Protein AF-A0A352NDF7-F1 (afdb_monomer)

Mean predicted aligned error: 4.78 Å

Radius of gyration: 22.25 Å; Cα contacts (8 Å, |Δi|>4): 437; chains: 1; bounding box: 56×42×58 Å

Foldseek 3Di:
DVVVVVLVVVLVVQLVVLCVVCVPPPCSVVVSVVSVVVSVVVVLVVQLCCCFPVVAHPVRDHQADWADKDKDKCPDPCVVALIWMWIDTHQWIKIKTKDKAAQVPFDWDDDPDDIDGHLEFFFEDDAQVQAPDDDDDDDDDPVRVVLRVVLRVQQVVFADDCVVPVIRMYMYMYINHAFAPSSQNSNQRVQSRCVRSPGRTNDRDGKWKWFWRDPPVTIGIGTRDTPVRVVSTPDIDMD

Nearest PDB structures (foldseek):
  3gcm-assembly1_A  TM=9.635E-01  e=1.083E-26  Escherichia coli O139:H28 str. E24377A
  6d6k-assembly1_A  TM=9.516E-01  e=7.528E-27  Acinetobacter baumannii
  4aid-assembly1_A  TM=9.849E-01  e=7.528E-26  Caulobacter vibrioides CB15
  6d6k-assembly2_B  TM=9.518E-01  e=2.241E-26  Acinetobacter baumannii
  4nbq-assembly1_B  TM=9.175E-01  e=6.277E-27  Coxiella burnetii RSA 493

Solvent-accessible surface area (backbone atoms only — not comparable to full-atom values): 12709 Å² total; per-residue (Å²): 108,75,61,58,51,50,54,49,52,52,51,51,53,53,49,52,54,51,47,68,75,35,72,85,45,95,56,36,73,59,52,56,49,51,53,52,54,50,54,51,51,50,50,50,50,50,55,45,45,33,37,41,73,71,54,44,42,97,87,68,48,56,46,79,45,67,62,62,75,49,75,43,64,58,70,52,59,72,91,81,32,60,13,11,9,38,20,34,45,63,61,15,25,11,40,13,39,26,45,76,42,59,59,88,72,28,47,74,47,82,65,96,60,82,71,44,71,46,40,70,46,40,45,39,46,78,53,45,62,19,70,74,43,85,71,90,85,75,82,80,50,72,68,30,52,50,37,10,52,52,31,31,62,60,51,58,76,28,50,56,54,64,87,80,47,70,51,12,39,36,38,40,22,42,36,63,26,49,45,29,59,46,50,26,33,30,30,35,7,39,38,44,5,37,52,60,41,66,49,72,51,79,55,90,54,72,46,47,36,34,29,33,36,67,82,86,85,43,67,36,67,32,36,57,40,35,50,69,52,54,74,64,32,79,40,79,45,78,84

Sequence (239 aa):
LAREAATSAVKERVRAEYEEKYAHHEDFERIMRDVSEILEGMEHTEVRRLITEDKVRPDGRKVDEIRPLEAEIDFTPNTITHGSALFTRGQTQALSTLTLAPMGEAQVIDGLDAEYKKRFVHHYNFPQYSVGETGRYGAPGRREIGHGALGERALEQVMPSLEEFPYAVRLVAEVLESNGSSSQASICAGTLALMAGGVPIKAPVAGIAMGLISDGANYTILTDIQGLEDHFGDMDFKV

pLDDT: mean 94.34, std 4.7, range [60.03, 98.75]

Secondary structure (DSSP, 8-state):
-HHHHHHHHHHHHHHHHHHHHHTT-TTHHHHHHHHHHHHHHHHHHHHHHHHHTS---TTS--TTPPPPEEEEES-S-TTT-SEEEEEEETTEEEEEEEEEEEGGGSEEE-SSS--EEE-EEEEEE--GGGGT------S--HHHHHHHHHHHHHHHTT---TTT--EEEEEEEEEEEESS-HHHHHHHHHHHHHHHTT---SS-----EEEEEE-SS-EEEEES--HHHHHT-SEEEE-

Structure (mmCIF, N/CA/C/O backbone):
data_AF-A0A352NDF7-F1
#
_entry.id   AF-A0A352NDF7-F1
#
loop_
_atom_site.group_PDB
_atom_site.id
_atom_site.type_symbol
_atom_site.label_atom_id
_atom_site.label_alt_id
_atom_site.label_comp_id
_atom_site.label_asym_id
_atom_site.label_entity_id
_atom_site.label_seq_id
_atom_site.pdbx_PDB_ins_code
_atom_site.Cartn_x
_atom_site.Cartn_y
_atom_site.Cartn_z
_atom_site.occupancy
_atom_site.B_iso_or_equiv
_atom_site.auth_seq_id
_atom_site.auth_comp_id
_atom_site.auth_asym_id
_atom_site.auth_atom_id
_atom_site.pdbx_PDB_model_num
ATOM 1 N N . LEU A 1 1 ? 13.498 -9.863 -10.297 1.00 60.03 1 LEU A N 1
ATOM 2 C CA . LEU A 1 1 ? 14.878 -10.377 -10.098 1.00 60.03 1 LEU A CA 1
ATOM 3 C C . LEU A 1 1 ? 15.522 -10.944 -11.369 1.00 60.03 1 LEU A C 1
ATOM 5 O O . LEU A 1 1 ? 16.286 -10.217 -11.982 1.00 60.03 1 LEU A O 1
ATOM 9 N N . ALA A 1 2 ? 15.239 -12.176 -11.825 1.00 71.56 2 ALA A N 1
ATOM 10 C CA . ALA A 1 2 ? 15.969 -12.749 -12.978 1.00 71.56 2 ALA A CA 1
ATOM 11 C C . ALA A 1 2 ? 15.709 -12.020 -14.314 1.00 71.56 2 ALA A C 1
ATOM 13 O O . ALA A 1 2 ? 16.645 -11.755 -15.065 1.00 71.56 2 ALA A O 1
ATOM 14 N N . ARG A 1 3 ? 14.452 -11.649 -14.599 1.00 73.75 3 ARG A N 1
ATOM 15 C CA . ARG A 1 3 ? 14.129 -10.903 -15.823 1.00 73.75 3 ARG A CA 1
ATOM 16 C C . ARG A 1 3 ? 14.647 -9.471 -15.795 1.00 73.75 3 ARG A C 1
ATOM 18 O O . ARG A 1 3 ? 15.243 -9.057 -16.771 1.00 73.75 3 ARG A O 1
ATOM 25 N N . GLU A 1 4 ? 14.434 -8.726 -14.712 1.00 75.75 4 GLU A N 1
ATOM 26 C CA . GLU A 1 4 ? 14.953 -7.350 -14.599 1.00 75.75 4 GLU A CA 1
ATOM 27 C C . GLU A 1 4 ? 16.468 -7.328 -14.793 1.00 75.75 4 GLU A C 1
ATOM 29 O O . GLU A 1 4 ? 16.970 -6.507 -15.548 1.00 75.75 4 GLU A O 1
ATOM 34 N N . ALA A 1 5 ? 17.190 -8.290 -14.207 1.00 82.12 5 ALA A N 1
ATOM 35 C CA . ALA A 1 5 ? 18.621 -8.438 -14.442 1.00 82.12 5 ALA A CA 1
ATOM 36 C C . ALA A 1 5 ? 18.944 -8.705 -15.923 1.00 82.12 5 ALA A C 1
ATOM 38 O O . ALA A 1 5 ? 19.884 -8.118 -16.453 1.00 82.12 5 ALA A O 1
ATOM 39 N N . ALA A 1 6 ? 18.163 -9.546 -16.609 1.00 87.38 6 ALA A N 1
ATOM 40 C CA . ALA A 1 6 ? 18.341 -9.811 -18.036 1.00 87.38 6 ALA A CA 1
ATOM 41 C C . ALA A 1 6 ? 18.038 -8.576 -18.906 1.00 87.38 6 ALA A C 1
ATOM 43 O O . ALA A 1 6 ? 18.827 -8.254 -19.793 1.00 87.38 6 ALA A O 1
ATOM 44 N N . THR A 1 7 ? 16.946 -7.854 -18.636 1.00 86.31 7 THR A N 1
ATOM 45 C CA . THR A 1 7 ? 16.597 -6.613 -19.340 1.00 86.31 7 THR A CA 1
ATOM 46 C C . THR A 1 7 ? 17.667 -5.547 -19.117 1.00 86.31 7 THR A C 1
ATOM 48 O O . THR A 1 7 ? 18.146 -4.954 -20.083 1.00 86.31 7 THR A O 1
ATOM 51 N N . SER A 1 8 ? 18.112 -5.351 -17.873 1.00 87.38 8 SER A N 1
ATOM 52 C CA . SER A 1 8 ? 19.195 -4.422 -17.543 1.00 87.38 8 SER A CA 1
ATOM 53 C C . SER A 1 8 ? 20.501 -4.811 -18.226 1.00 87.38 8 SER A C 1
ATOM 55 O O . SER A 1 8 ? 21.142 -3.951 -18.815 1.00 87.38 8 SER A O 1
ATOM 57 N N . ALA A 1 9 ? 20.865 -6.096 -18.254 1.00 91.69 9 ALA A N 1
ATOM 58 C CA . ALA A 1 9 ? 22.062 -6.559 -18.958 1.00 91.69 9 ALA A CA 1
ATOM 59 C C . ALA A 1 9 ? 22.003 -6.274 -20.469 1.00 91.69 9 ALA A C 1
ATOM 61 O O . ALA A 1 9 ? 23.013 -5.913 -21.073 1.00 91.69 9 ALA A O 1
ATOM 62 N N . VAL A 1 10 ? 20.826 -6.405 -21.093 1.00 92.38 10 VAL A N 1
ATOM 63 C CA . VAL A 1 10 ? 20.638 -6.039 -22.504 1.00 92.38 10 VAL A CA 1
ATOM 64 C C . VAL A 1 10 ? 20.777 -4.528 -22.697 1.00 92.38 10 VAL A C 1
ATOM 66 O O . VAL A 1 10 ? 21.494 -4.115 -23.608 1.00 92.38 10 VAL A O 1
ATOM 69 N N . LYS A 1 11 ? 20.150 -3.711 -21.842 1.00 92.31 11 LYS A N 1
ATOM 70 C CA . LYS A 1 11 ? 20.249 -2.243 -21.906 1.00 92.31 11 LYS A CA 1
ATOM 71 C C . LYS A 1 11 ? 21.687 -1.755 -21.718 1.00 92.31 11 LYS A C 1
ATOM 73 O O . LYS A 1 11 ? 22.151 -0.945 -22.510 1.00 92.31 11 LYS A O 1
ATOM 78 N N . GLU A 1 12 ? 22.395 -2.283 -20.723 1.00 93.38 12 GLU A N 1
ATOM 79 C CA . GLU A 1 12 ? 23.810 -1.994 -20.446 1.00 93.38 12 GLU A CA 1
ATOM 80 C C . GLU A 1 12 ? 24.693 -2.344 -21.646 1.00 93.38 12 GLU A C 1
ATOM 82 O O . GLU A 1 12 ? 25.497 -1.528 -22.086 1.00 93.38 12 GLU A O 1
ATOM 87 N N . ARG A 1 13 ? 24.495 -3.527 -22.243 1.00 94.56 13 ARG A N 1
ATOM 88 C CA . ARG A 1 13 ? 25.253 -3.947 -23.428 1.00 94.56 13 ARG A CA 1
ATOM 89 C C . ARG A 1 13 ? 25.036 -3.006 -24.614 1.00 94.56 13 ARG A C 1
ATOM 91 O O . ARG A 1 13 ? 26.003 -2.651 -25.279 1.00 94.56 13 ARG A O 1
ATOM 98 N N . VAL A 1 14 ? 23.788 -2.614 -24.885 1.00 93.25 14 VAL A N 1
ATOM 99 C CA . VAL A 1 14 ? 23.478 -1.684 -25.985 1.00 93.25 14 VAL A CA 1
ATOM 100 C C . VAL A 1 14 ? 24.053 -0.299 -25.698 1.00 93.25 14 VAL A C 1
ATOM 102 O O . VAL A 1 14 ? 24.635 0.308 -26.591 1.00 93.25 14 VAL A O 1
ATOM 105 N N . ARG A 1 15 ? 23.953 0.192 -24.458 1.00 92.56 15 ARG A N 1
ATOM 106 C CA . ARG A 1 15 ? 24.575 1.463 -24.065 1.00 92.56 15 ARG A CA 1
ATOM 107 C C . ARG A 1 15 ? 26.083 1.435 -24.280 1.00 92.56 15 ARG A C 1
ATOM 109 O O . ARG A 1 15 ? 26.578 2.318 -24.962 1.00 92.56 15 ARG A O 1
ATOM 116 N N . ALA A 1 16 ? 26.776 0.400 -23.809 1.00 93.81 16 ALA A N 1
ATOM 117 C CA . ALA A 1 16 ? 28.223 0.267 -23.975 1.00 93.81 16 ALA A CA 1
ATOM 118 C C . ALA A 1 16 ? 28.653 0.264 -25.457 1.00 93.81 16 ALA A C 1
ATOM 120 O O . ALA A 1 16 ? 29.625 0.921 -25.821 1.00 93.81 16 ALA A O 1
ATOM 121 N N . GLU A 1 17 ? 27.903 -0.421 -26.329 1.00 94.50 17 GLU A N 1
ATOM 122 C CA . GLU A 1 17 ? 28.174 -0.433 -27.775 1.00 94.50 17 GLU A CA 1
ATOM 123 C C . GLU A 1 17 ? 28.031 0.966 -28.402 1.00 94.50 17 GLU A C 1
ATOM 125 O O . GLU A 1 17 ? 28.856 1.380 -29.220 1.00 94.50 17 GLU A O 1
ATOM 130 N N . TYR A 1 18 ? 26.996 1.717 -28.014 1.00 93.31 18 TYR A N 1
ATOM 131 C CA . TYR A 1 18 ? 26.785 3.080 -28.506 1.00 93.31 18 TYR A CA 1
ATOM 132 C C . TYR A 1 18 ? 27.766 4.082 -27.884 1.00 93.31 18 TYR A C 1
ATOM 134 O O . TYR A 1 18 ? 28.208 4.994 -28.583 1.00 93.31 18 TYR A O 1
ATOM 142 N N . GLU A 1 19 ? 28.171 3.889 -26.628 1.00 92.94 19 GLU A N 1
ATOM 143 C CA . GLU A 1 19 ? 29.210 4.694 -25.981 1.00 92.94 19 GLU A CA 1
ATOM 144 C C . GLU A 1 19 ? 30.534 4.583 -26.733 1.00 92.94 19 GLU A C 1
ATOM 146 O O . GLU A 1 19 ? 31.117 5.602 -27.099 1.00 92.94 19 GLU A O 1
ATOM 151 N N . GLU A 1 20 ? 30.978 3.360 -27.040 1.00 93.25 20 GLU A N 1
ATOM 152 C CA . GLU A 1 20 ? 32.213 3.127 -27.793 1.00 93.25 20 GLU A CA 1
ATOM 153 C C . GLU A 1 20 ? 32.125 3.715 -29.209 1.00 93.25 20 GLU A C 1
ATOM 155 O O . GLU A 1 20 ? 33.047 4.385 -29.680 1.00 93.25 20 GLU A O 1
ATOM 160 N N . LYS A 1 21 ? 30.986 3.525 -29.883 1.00 94.25 21 LYS A N 1
ATOM 161 C CA . LYS A 1 21 ? 30.777 3.982 -31.261 1.00 94.25 21 LYS A CA 1
ATOM 162 C C . LYS A 1 21 ? 30.748 5.506 -31.403 1.00 94.25 21 LYS A C 1
ATOM 164 O O . LYS A 1 21 ? 31.190 6.022 -32.431 1.00 94.25 21 LYS A O 1
ATOM 169 N N . TYR A 1 22 ? 30.216 6.221 -30.411 1.00 93.31 22 TYR A N 1
ATOM 170 C CA . TYR A 1 22 ? 30.012 7.672 -30.470 1.00 93.31 22 TYR A CA 1
ATOM 171 C C . TYR A 1 22 ? 30.934 8.473 -29.536 1.00 93.31 22 TYR A C 1
ATOM 173 O O . TYR A 1 22 ? 30.775 9.689 -29.458 1.00 93.31 22 TYR A O 1
ATOM 181 N N . ALA A 1 23 ? 31.936 7.850 -28.902 1.00 90.88 23 ALA A N 1
ATOM 182 C CA . ALA A 1 23 ? 32.826 8.460 -27.899 1.00 90.88 23 ALA A CA 1
ATOM 183 C C . ALA A 1 23 ? 33.481 9.801 -28.300 1.00 90.88 23 ALA A C 1
ATOM 185 O O . ALA A 1 23 ? 33.862 10.596 -27.442 1.00 90.88 23 ALA A O 1
ATOM 186 N N . HIS A 1 24 ? 33.648 10.059 -29.599 1.00 92.00 24 HIS A N 1
ATOM 187 C CA . HIS A 1 24 ? 34.261 11.284 -30.130 1.00 92.00 24 HIS A CA 1
ATOM 188 C C . HIS A 1 24 ? 33.296 12.142 -30.960 1.00 92.00 24 HIS A C 1
ATOM 190 O O . HIS A 1 24 ? 33.729 13.046 -31.674 1.00 92.00 24 HIS A O 1
ATOM 196 N N . HIS A 1 25 ? 31.996 11.852 -30.904 1.00 93.75 25 HIS A N 1
ATOM 197 C CA . HIS A 1 25 ? 30.975 12.606 -31.616 1.00 93.75 25 HIS A CA 1
ATOM 198 C C . HIS A 1 25 ? 30.627 13.894 -30.857 1.00 93.75 25 HIS A C 1
ATOM 200 O O . HIS A 1 25 ? 30.465 13.880 -29.639 1.00 93.75 25 HIS A O 1
ATOM 206 N N . GLU A 1 26 ? 30.461 15.008 -31.572 1.00 92.75 26 GLU A N 1
ATOM 207 C CA . GLU A 1 26 ? 30.153 16.323 -30.978 1.00 92.75 26 GLU A CA 1
ATOM 208 C C . GLU A 1 26 ? 28.846 16.335 -30.163 1.00 92.75 26 GLU A C 1
ATOM 210 O O . GLU A 1 26 ? 28.746 17.007 -29.142 1.00 92.75 26 GLU A O 1
ATOM 215 N N . ASP A 1 27 ? 27.877 15.518 -30.578 1.00 93.81 27 ASP A N 1
ATOM 216 C CA . ASP A 1 27 ? 26.580 15.335 -29.914 1.00 93.81 27 ASP A CA 1
ATOM 217 C C . ASP A 1 27 ? 26.510 14.120 -28.957 1.00 93.81 27 ASP A C 1
ATOM 219 O O . ASP A 1 27 ? 25.412 13.633 -28.688 1.00 93.81 27 ASP A O 1
ATOM 223 N N . PHE A 1 28 ? 27.638 13.590 -28.465 1.00 92.06 28 PHE A N 1
ATOM 224 C CA . PHE A 1 28 ? 27.687 12.364 -27.642 1.00 92.06 28 PHE A CA 1
ATOM 225 C C . PHE A 1 28 ? 26.619 12.306 -26.533 1.00 92.06 28 PHE A C 1
ATOM 227 O O . PHE A 1 28 ? 25.832 11.363 -26.481 1.00 92.06 28 PHE A O 1
ATOM 234 N N . GLU A 1 29 ? 26.530 13.349 -25.704 1.00 91.56 29 GLU A N 1
ATOM 235 C CA . GLU A 1 29 ? 25.568 13.434 -24.592 1.00 91.56 29 GLU A CA 1
ATOM 236 C C . GLU A 1 29 ? 24.110 13.329 -25.063 1.00 91.56 29 GLU A C 1
ATOM 238 O O . GLU A 1 29 ? 23.290 12.636 -24.457 1.00 91.56 29 GLU A O 1
ATOM 243 N N . ARG A 1 30 ? 23.776 13.986 -26.184 1.00 94.25 30 ARG A N 1
ATOM 244 C CA . ARG A 1 30 ? 22.430 13.922 -26.765 1.00 94.25 30 ARG A CA 1
ATOM 245 C C . ARG A 1 30 ? 22.134 12.513 -27.266 1.00 94.25 30 ARG A C 1
ATOM 247 O O . ARG A 1 30 ? 21.074 11.982 -26.964 1.00 94.25 30 ARG A O 1
ATOM 254 N N . ILE A 1 31 ? 23.080 11.902 -27.979 1.00 93.50 31 ILE A N 1
ATOM 255 C CA . ILE A 1 31 ? 22.934 10.544 -28.517 1.00 93.50 31 ILE A CA 1
ATOM 256 C C . ILE A 1 31 ? 22.721 9.539 -27.382 1.00 93.50 31 ILE A C 1
ATOM 258 O O . ILE A 1 31 ? 21.818 8.714 -27.469 1.00 93.50 31 ILE A O 1
ATOM 262 N N . MET A 1 32 ? 23.497 9.619 -26.300 1.00 94.25 32 MET A N 1
ATOM 263 C CA . MET A 1 32 ? 23.367 8.691 -25.171 1.00 94.25 32 MET A CA 1
ATOM 264 C C . MET A 1 32 ? 22.048 8.848 -24.408 1.00 94.25 32 MET A C 1
ATOM 266 O O . MET A 1 32 ? 21.472 7.851 -23.947 1.00 94.25 32 MET A O 1
ATOM 270 N N . ARG A 1 33 ? 21.528 10.077 -24.319 1.00 94.00 33 ARG A N 1
ATOM 271 C CA . ARG A 1 33 ? 20.175 10.324 -23.815 1.00 94.00 33 ARG A CA 1
ATOM 272 C C . ARG A 1 33 ? 19.125 9.697 -24.734 1.00 94.00 33 ARG A C 1
ATOM 274 O O . ARG A 1 33 ? 18.302 8.927 -24.249 1.00 94.00 33 ARG A O 1
ATOM 281 N N . ASP A 1 34 ? 19.202 9.950 -26.039 1.00 94.56 34 ASP A N 1
ATOM 282 C CA . ASP A 1 34 ? 18.245 9.424 -27.017 1.00 94.56 34 ASP A CA 1
ATOM 283 C C . ASP A 1 34 ? 18.268 7.878 -27.042 1.00 94.56 34 ASP A C 1
ATOM 285 O O . ASP A 1 34 ? 17.220 7.240 -27.076 1.00 94.56 34 ASP A O 1
ATOM 289 N N . VAL A 1 35 ? 19.446 7.247 -26.930 1.00 93.88 35 VAL A N 1
ATOM 290 C CA . VAL A 1 35 ? 19.586 5.782 -26.791 1.00 93.88 35 VAL A CA 1
ATOM 291 C C . VAL A 1 35 ? 18.854 5.272 -25.550 1.00 93.88 35 VAL A C 1
ATOM 293 O O . VAL A 1 35 ? 18.165 4.254 -25.614 1.00 93.88 35 VAL A O 1
ATOM 296 N N . SER A 1 36 ? 18.983 5.969 -24.420 1.00 92.81 36 SER A N 1
ATOM 297 C CA . SER A 1 36 ? 18.304 5.587 -23.180 1.00 92.81 36 SER A CA 1
ATOM 298 C C . SER A 1 36 ? 16.785 5.694 -23.297 1.00 92.81 36 SER A C 1
ATOM 300 O O . SER A 1 36 ? 16.092 4.752 -22.918 1.00 92.81 36 SER A O 1
ATOM 302 N N . GLU A 1 37 ? 16.287 6.789 -23.873 1.00 93.94 37 GLU A N 1
ATOM 303 C CA . GLU A 1 37 ? 14.856 7.010 -24.108 1.00 93.94 37 GLU A CA 1
ATOM 304 C C . GLU A 1 37 ? 14.276 5.971 -25.082 1.00 93.94 37 GLU A C 1
ATOM 306 O O . GLU A 1 37 ? 13.210 5.406 -24.836 1.00 93.94 37 GLU A O 1
ATOM 311 N N . ILE A 1 38 ? 14.997 5.647 -26.162 1.00 95.00 38 ILE A N 1
ATOM 312 C CA . ILE A 1 38 ? 14.571 4.630 -27.134 1.00 95.00 38 ILE A CA 1
ATOM 313 C C . ILE A 1 38 ? 14.516 3.244 -26.484 1.00 95.00 38 ILE A C 1
ATOM 315 O O . ILE A 1 38 ? 13.541 2.521 -26.683 1.00 95.00 38 ILE A O 1
ATOM 319 N N . LEU A 1 39 ? 15.523 2.863 -25.692 1.00 93.69 39 LEU A N 1
ATOM 320 C CA . LEU A 1 39 ? 15.536 1.571 -24.994 1.00 93.69 39 LEU A CA 1
ATOM 321 C C . LEU A 1 39 ? 14.373 1.432 -24.005 1.00 93.69 39 LEU A C 1
ATOM 323 O O . LEU A 1 39 ? 13.797 0.350 -23.882 1.00 93.69 39 LEU A O 1
ATOM 327 N N . GLU A 1 40 ? 14.025 2.510 -23.305 1.00 90.25 40 GLU A N 1
ATOM 328 C CA . GLU A 1 40 ? 12.860 2.553 -22.421 1.00 90.25 40 GLU A CA 1
ATOM 329 C C . GLU A 1 40 ? 11.549 2.441 -23.212 1.00 90.25 40 GLU A C 1
ATOM 331 O O . GLU A 1 40 ? 10.698 1.617 -22.879 1.00 90.25 40 GLU A O 1
ATOM 336 N N . GLY A 1 41 ? 11.427 3.165 -24.329 1.00 92.75 41 GLY A N 1
ATOM 337 C CA . GLY A 1 41 ? 10.274 3.070 -25.228 1.00 92.75 41 GLY A CA 1
ATOM 338 C C . GLY A 1 41 ? 10.092 1.679 -25.850 1.00 92.75 41 GLY A C 1
ATOM 339 O O . GLY A 1 41 ? 8.962 1.209 -26.011 1.00 92.75 41 GLY A O 1
ATOM 340 N N . MET A 1 42 ? 11.190 0.984 -26.165 1.00 93.44 42 MET A N 1
ATOM 341 C CA . MET A 1 42 ? 11.158 -0.395 -26.661 1.00 93.44 42 MET A CA 1
ATOM 342 C C . MET A 1 42 ? 10.651 -1.371 -25.596 1.00 93.44 42 MET A C 1
ATOM 344 O O . MET A 1 42 ? 9.796 -2.201 -25.899 1.00 93.44 42 MET A O 1
ATOM 348 N N . GLU A 1 43 ? 11.133 -1.261 -24.353 1.00 90.88 43 GLU A N 1
ATOM 349 C CA . GLU A 1 43 ? 10.633 -2.083 -23.244 1.00 90.88 43 GLU A CA 1
ATOM 350 C C . GLU A 1 43 ? 9.146 -1.823 -22.987 1.00 90.88 43 GLU A C 1
ATOM 352 O O . GLU A 1 43 ? 8.365 -2.770 -22.913 1.00 90.88 43 GLU A O 1
ATOM 357 N N . HIS A 1 44 ? 8.750 -0.550 -22.921 1.00 90.81 44 HIS A N 1
ATOM 358 C CA . HIS A 1 44 ? 7.359 -0.140 -22.746 1.00 90.81 44 HIS A CA 1
ATOM 359 C C . HIS A 1 44 ? 6.453 -0.759 -23.821 1.00 90.81 44 HIS A C 1
ATOM 361 O O . HIS A 1 44 ? 5.405 -1.331 -23.517 1.00 90.81 44 HIS A O 1
ATOM 367 N N . THR A 1 45 ? 6.866 -0.683 -25.089 1.00 92.06 45 THR A N 1
ATOM 368 C CA . THR A 1 45 ? 6.105 -1.240 -26.217 1.00 92.06 45 THR A CA 1
ATOM 369 C C . THR A 1 45 ? 5.979 -2.758 -26.113 1.00 92.06 45 THR A C 1
ATOM 371 O O . THR A 1 45 ? 4.881 -3.289 -26.267 1.00 92.06 45 THR A O 1
ATOM 374 N N . GLU A 1 46 ? 7.073 -3.459 -25.809 1.00 91.75 46 GLU A N 1
ATOM 375 C CA . GLU A 1 46 ? 7.068 -4.922 -25.766 1.00 91.75 46 GLU A CA 1
ATOM 376 C C . GLU A 1 46 ? 6.268 -5.466 -24.577 1.00 91.75 46 GLU A C 1
ATOM 378 O O . GLU A 1 46 ? 5.485 -6.401 -24.741 1.00 91.75 46 GLU A O 1
ATOM 383 N N . VAL A 1 47 ? 6.383 -4.855 -23.392 1.00 90.88 47 VAL A N 1
ATOM 384 C CA . VAL A 1 47 ? 5.581 -5.251 -22.222 1.00 90.88 47 VAL A CA 1
ATOM 385 C C . VAL A 1 47 ? 4.091 -5.065 -22.498 1.00 90.88 47 VAL A C 1
ATOM 387 O O . VAL A 1 47 ? 3.290 -5.946 -22.182 1.00 90.88 47 VAL A O 1
ATOM 390 N N . ARG A 1 48 ? 3.708 -3.949 -23.124 1.00 92.88 48 ARG A N 1
ATOM 391 C CA . ARG A 1 48 ? 2.307 -3.701 -23.476 1.00 92.88 48 ARG A CA 1
ATOM 392 C C . ARG A 1 48 ? 1.800 -4.701 -24.500 1.00 92.88 48 ARG A C 1
ATOM 394 O O . ARG A 1 48 ? 0.742 -5.272 -24.265 1.00 92.88 48 ARG A O 1
ATOM 401 N N . ARG A 1 49 ? 2.570 -4.978 -25.557 1.00 93.19 49 ARG A N 1
ATOM 402 C CA . ARG A 1 49 ? 2.228 -5.978 -26.580 1.00 93.19 49 ARG A CA 1
ATOM 403 C C . ARG A 1 49 ? 1.987 -7.358 -25.961 1.00 93.19 49 ARG A C 1
ATOM 405 O O . ARG A 1 49 ? 0.966 -7.985 -26.234 1.00 93.19 49 ARG A O 1
ATOM 412 N N . LEU A 1 50 ? 2.870 -7.798 -25.058 1.00 91.31 50 LEU A N 1
ATOM 413 C CA . LEU A 1 50 ? 2.713 -9.067 -24.335 1.00 91.31 50 LEU A CA 1
ATOM 414 C C . LEU A 1 50 ? 1.404 -9.122 -23.529 1.00 91.31 50 LEU A C 1
ATOM 416 O O . LEU A 1 50 ? 0.744 -10.159 -23.484 1.00 91.31 50 LEU A O 1
ATOM 420 N N . ILE A 1 51 ? 0.996 -8.011 -22.912 1.00 92.44 51 ILE A N 1
ATOM 421 C CA . ILE A 1 51 ? -0.215 -7.954 -22.083 1.00 92.44 51 ILE A CA 1
ATOM 422 C C . ILE A 1 51 ? -1.491 -7.775 -22.923 1.00 92.44 51 ILE A C 1
ATOM 424 O O . ILE A 1 51 ? -2.536 -8.340 -22.575 1.00 92.44 51 ILE A O 1
ATOM 428 N N . THR A 1 52 ? -1.460 -6.983 -23.998 1.00 92.44 52 THR A N 1
ATOM 429 C CA . THR A 1 52 ? -2.648 -6.676 -24.811 1.00 92.44 52 THR A CA 1
ATOM 430 C C . THR A 1 52 ? -2.931 -7.745 -25.858 1.00 92.44 52 THR A C 1
ATOM 432 O O . THR A 1 52 ? -4.097 -8.122 -26.000 1.00 92.44 52 THR A O 1
ATOM 435 N N . GLU A 1 53 ? -1.904 -8.273 -26.526 1.00 91.69 53 GLU A N 1
ATOM 436 C CA . GLU A 1 53 ? -2.033 -9.287 -27.580 1.00 91.69 53 GLU A CA 1
ATOM 437 C C . GLU A 1 53 ? -1.908 -10.701 -27.006 1.00 91.69 53 GLU A C 1
ATOM 439 O O . GLU A 1 53 ? -2.858 -11.481 -27.066 1.00 91.69 53 GLU A O 1
ATOM 444 N N . ASP A 1 54 ? -0.766 -11.008 -26.384 1.00 89.88 54 ASP A N 1
ATOM 445 C CA . ASP A 1 54 ? -0.441 -12.372 -25.941 1.00 89.88 54 ASP A CA 1
ATOM 446 C C . ASP A 1 54 ? -1.131 -12.741 -24.611 1.00 89.88 54 ASP A C 1
ATOM 448 O O . ASP A 1 54 ? -1.171 -13.908 -24.220 1.00 89.88 54 ASP A O 1
ATOM 452 N N . LYS A 1 55 ? -1.711 -11.748 -23.917 1.00 89.69 55 LYS A N 1
ATOM 453 C CA . LYS A 1 55 ? -2.335 -11.865 -22.584 1.00 89.69 55 LYS A CA 1
ATOM 454 C C . LYS A 1 55 ? -1.405 -12.484 -21.533 1.00 89.69 55 LYS A C 1
ATOM 456 O O . LYS A 1 55 ? -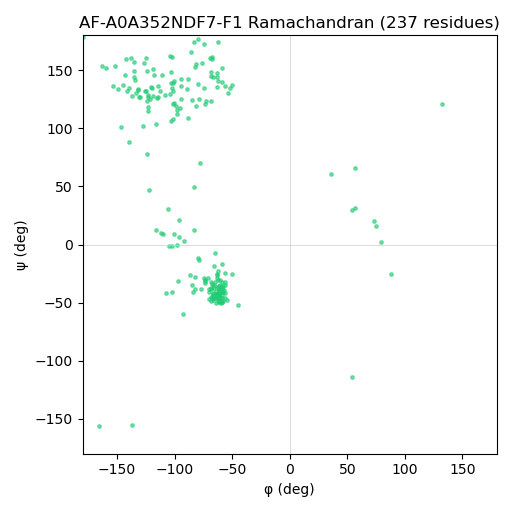1.865 -13.112 -20.577 1.00 89.69 55 LYS A O 1
ATOM 461 N N . VAL A 1 56 ? -0.098 -12.281 -21.690 1.00 90.12 56 VAL A N 1
ATOM 462 C CA . VAL A 1 56 ? 0.934 -12.772 -20.778 1.00 90.12 56 VAL A CA 1
ATOM 463 C C . VAL A 1 56 ? 1.395 -11.631 -19.888 1.00 90.12 56 VAL A C 1
ATOM 465 O O . VAL A 1 56 ? 1.907 -10.614 -20.354 1.00 90.12 56 VAL A O 1
ATOM 468 N N . ARG A 1 57 ? 1.236 -11.815 -18.576 1.00 92.25 57 ARG A N 1
ATOM 469 C CA . ARG A 1 57 ? 1.759 -10.867 -17.596 1.00 92.25 57 ARG A CA 1
ATOM 470 C C . ARG A 1 57 ? 3.263 -11.015 -17.434 1.00 92.25 57 ARG A C 1
ATOM 472 O O . ARG A 1 57 ? 3.805 -12.108 -17.619 1.00 92.25 57 ARG A O 1
ATOM 479 N N . PRO A 1 58 ? 3.944 -9.956 -16.975 1.00 86.62 58 PRO A N 1
ATOM 480 C CA . PRO A 1 58 ? 5.366 -10.012 -16.724 1.00 86.62 58 PRO A CA 1
ATOM 481 C C . PRO A 1 58 ? 5.771 -11.138 -15.737 1.00 86.62 58 PRO A C 1
ATOM 483 O O . PRO A 1 58 ? 6.829 -11.744 -15.879 1.00 86.62 58 PRO A O 1
ATOM 486 N N . ASP A 1 59 ? 4.966 -11.461 -14.741 1.00 86.69 59 ASP A N 1
ATOM 487 C CA . ASP A 1 59 ? 5.268 -12.541 -13.790 1.00 86.69 59 ASP A CA 1
ATOM 488 C C . ASP A 1 59 ? 4.690 -13.912 -14.189 1.00 86.69 59 ASP A C 1
ATOM 490 O O . ASP A 1 59 ? 4.849 -14.879 -13.448 1.00 86.69 59 ASP A O 1
ATOM 494 N N . GLY A 1 60 ? 4.041 -14.009 -15.354 1.00 88.56 60 GLY A N 1
ATOM 495 C CA . GLY A 1 60 ? 3.413 -15.231 -15.853 1.00 88.56 60 GLY A CA 1
ATOM 496 C C . GLY A 1 60 ? 2.047 -15.561 -15.240 1.00 88.56 60 GLY A C 1
ATOM 497 O O . GLY A 1 60 ? 1.474 -16.587 -15.606 1.00 88.56 60 GLY A O 1
ATOM 498 N N . ARG A 1 61 ? 1.504 -14.720 -14.347 1.00 93.38 61 ARG A N 1
ATOM 499 C CA . ARG A 1 61 ? 0.142 -14.893 -13.817 1.00 93.38 61 ARG A CA 1
ATOM 500 C C . ARG A 1 61 ? -0.917 -14.664 -14.889 1.00 93.38 61 ARG A C 1
ATOM 502 O O . ARG A 1 61 ? -0.692 -13.975 -15.889 1.00 93.38 61 ARG A O 1
ATOM 509 N N . LYS A 1 62 ? -2.126 -15.162 -14.631 1.00 93.81 62 LYS A N 1
ATOM 510 C CA . LYS A 1 62 ? -3.314 -14.739 -15.384 1.00 93.81 62 LYS A CA 1
ATOM 511 C C . LYS A 1 62 ? -3.691 -13.290 -15.058 1.00 93.81 62 LYS A C 1
ATOM 513 O O . LYS A 1 62 ? -3.315 -12.726 -14.027 1.00 93.81 62 LYS A O 1
ATOM 518 N N . VAL A 1 63 ? -4.473 -12.686 -15.949 1.00 93.00 63 VAL A N 1
ATOM 519 C CA . VAL A 1 63 ? -4.951 -11.296 -15.833 1.00 93.00 63 VAL A CA 1
ATOM 520 C C . VAL A 1 63 ? -5.849 -11.064 -14.610 1.00 93.00 63 VAL A C 1
ATOM 522 O O . VAL A 1 63 ? -5.880 -9.960 -14.078 1.00 93.00 63 VAL A O 1
ATOM 525 N N . ASP A 1 64 ? -6.531 -12.100 -14.128 1.00 93.75 64 ASP A N 1
ATOM 526 C CA . ASP A 1 64 ? -7.441 -12.103 -12.976 1.00 93.75 64 ASP A CA 1
ATOM 527 C C . ASP A 1 64 ? -6.845 -12.763 -11.719 1.00 93.75 64 ASP A C 1
ATOM 529 O O . ASP A 1 64 ? -7.476 -12.807 -10.664 1.00 93.75 64 ASP A O 1
ATOM 533 N N . GLU A 1 65 ? -5.615 -13.267 -11.808 1.00 95.00 65 GLU A N 1
ATOM 534 C CA . GLU A 1 65 ? -4.955 -13.981 -10.722 1.00 95.00 65 GLU A CA 1
ATOM 535 C C . GLU A 1 65 ? -4.270 -13.014 -9.750 1.00 95.00 65 GLU A C 1
ATOM 537 O O . GLU A 1 65 ? -3.414 -12.209 -10.129 1.00 95.00 65 GLU A O 1
ATOM 542 N N . ILE A 1 66 ? -4.622 -13.126 -8.470 1.00 95.88 66 ILE A N 1
ATOM 543 C CA . ILE A 1 66 ? -3.993 -12.390 -7.368 1.00 95.88 66 ILE A CA 1
ATOM 544 C C . ILE A 1 66 ? -2.706 -13.079 -6.907 1.00 95.88 66 ILE A C 1
ATOM 546 O O . ILE A 1 66 ? -2.565 -14.296 -7.017 1.00 95.88 66 ILE A O 1
ATOM 550 N N . ARG A 1 67 ? -1.760 -12.311 -6.360 1.00 96.31 67 ARG A N 1
ATOM 551 C CA . ARG A 1 67 ? -0.554 -12.876 -5.736 1.00 96.31 67 ARG A CA 1
ATOM 552 C C . ARG A 1 67 ? -0.897 -13.651 -4.457 1.00 96.31 67 ARG A C 1
ATOM 554 O O . ARG A 1 67 ? -1.940 -13.384 -3.857 1.00 96.31 67 ARG A O 1
ATOM 561 N N . PRO A 1 68 ? -0.008 -14.558 -4.006 1.00 96.75 68 PRO A N 1
ATOM 562 C CA . PRO A 1 68 ? -0.160 -15.245 -2.726 1.00 96.75 68 PRO A CA 1
ATOM 563 C C . PRO A 1 68 ? -0.424 -14.266 -1.580 1.00 96.75 68 PRO A C 1
ATOM 565 O O . PRO A 1 68 ? 0.201 -13.205 -1.520 1.00 96.75 68 PRO A O 1
ATOM 568 N N . LEU A 1 69 ? -1.357 -14.632 -0.702 1.00 97.62 69 LEU A N 1
ATOM 569 C CA . LEU A 1 69 ? -1.780 -13.838 0.446 1.00 97.62 69 LEU A CA 1
ATOM 570 C C . LEU A 1 69 ? -1.370 -14.533 1.739 1.00 97.62 69 LEU A C 1
ATOM 572 O O . LEU A 1 69 ? -1.666 -15.712 1.927 1.00 97.62 69 LEU A O 1
ATOM 576 N N . GLU A 1 70 ? -0.769 -13.775 2.644 1.00 98.25 70 GLU A N 1
ATOM 577 C CA . GLU A 1 70 ? -0.451 -14.201 4.002 1.00 98.25 70 GLU A CA 1
ATOM 578 C C . GLU A 1 70 ? -0.851 -13.088 4.969 1.00 98.25 70 GLU A C 1
ATOM 580 O O . GLU A 1 70 ? -0.712 -11.899 4.671 1.00 98.25 70 GLU A O 1
ATOM 585 N N . ALA A 1 71 ? -1.388 -13.469 6.121 1.00 97.56 71 ALA A N 1
ATOM 586 C CA . ALA A 1 71 ? -1.811 -12.525 7.138 1.00 97.56 71 ALA A CA 1
ATOM 587 C C . ALA A 1 71 ? -1.560 -13.106 8.527 1.00 97.56 71 ALA A C 1
ATOM 589 O O . ALA A 1 71 ? -1.870 -14.269 8.786 1.00 97.56 71 ALA A O 1
ATOM 590 N N . GLU A 1 72 ? -1.046 -12.270 9.419 1.00 97.75 72 GLU A N 1
ATOM 591 C CA . GLU A 1 72 ? -0.807 -12.581 10.823 1.00 97.75 72 GLU A CA 1
ATOM 592 C C . GLU A 1 72 ? -1.372 -11.443 11.675 1.00 97.75 72 GLU A C 1
ATOM 594 O O . GLU A 1 72 ? -1.161 -10.271 11.369 1.00 97.75 72 GLU A O 1
ATOM 599 N N . ILE A 1 73 ? -2.119 -11.781 12.725 1.00 97.81 73 ILE A N 1
ATOM 600 C CA . ILE A 1 73 ? -2.593 -10.830 13.741 1.00 97.81 73 ILE A CA 1
ATOM 601 C C . ILE A 1 73 ? -1.732 -10.958 14.995 1.00 97.81 73 ILE A C 1
ATOM 603 O O . ILE A 1 73 ? -1.068 -11.974 15.175 1.00 97.81 73 ILE A O 1
ATOM 607 N N . ASP A 1 74 ? -1.761 -9.948 15.863 1.00 96.00 74 ASP A N 1
ATOM 608 C CA . ASP A 1 74 ? -0.963 -9.908 17.098 1.00 96.00 74 ASP A CA 1
ATOM 609 C C . ASP A 1 74 ? 0.549 -10.065 16.834 1.00 96.00 74 ASP A C 1
ATOM 611 O O . ASP A 1 74 ? 1.301 -10.589 17.657 1.00 96.00 74 ASP A O 1
ATOM 615 N N . PHE A 1 75 ? 0.998 -9.577 15.670 1.00 96.06 75 PHE A N 1
ATOM 616 C CA . PHE A 1 75 ? 2.394 -9.626 15.233 1.00 96.06 75 PHE A CA 1
ATOM 617 C C . PHE A 1 75 ? 3.332 -8.927 16.227 1.00 96.06 75 PHE A C 1
ATOM 619 O O . PHE A 1 75 ? 4.429 -9.403 16.522 1.00 96.06 75 PHE A O 1
ATOM 626 N N . THR A 1 76 ? 2.901 -7.785 16.771 1.00 93.62 76 THR A N 1
ATOM 627 C CA . THR A 1 76 ? 3.559 -7.159 17.919 1.00 93.62 76 THR A CA 1
ATOM 628 C C . THR A 1 76 ? 2.875 -7.587 19.213 1.00 93.62 76 THR A C 1
ATOM 630 O O . THR A 1 76 ? 1.646 -7.648 19.249 1.00 93.62 76 THR A O 1
ATOM 633 N N . PRO A 1 77 ? 3.630 -7.806 20.309 1.00 90.38 77 PRO A N 1
ATOM 634 C CA . PRO A 1 77 ? 3.039 -8.167 21.590 1.00 90.38 77 PRO A CA 1
ATOM 635 C C . PRO A 1 77 ? 1.930 -7.200 22.018 1.00 90.38 77 PRO A C 1
ATOM 637 O O . PRO A 1 77 ? 2.123 -5.981 22.024 1.00 90.38 77 PRO A O 1
ATOM 640 N N . ASN A 1 78 ? 0.810 -7.748 22.488 1.00 83.94 78 ASN A N 1
ATOM 641 C CA . ASN A 1 78 ? -0.351 -6.970 22.950 1.00 83.94 78 ASN A CA 1
ATOM 642 C C . ASN A 1 78 ? -0.054 -6.115 24.202 1.00 83.94 78 ASN A C 1
ATOM 644 O O . ASN A 1 78 ? -0.866 -5.298 24.621 1.00 83.94 78 ASN A O 1
ATOM 648 N N . THR A 1 79 ? 1.124 -6.280 24.813 1.00 86.81 79 THR A N 1
ATOM 649 C CA . THR A 1 79 ? 1.636 -5.394 25.870 1.00 86.81 79 THR A CA 1
ATOM 650 C C . THR A 1 79 ? 2.235 -4.089 25.338 1.00 86.81 79 THR A C 1
ATOM 652 O O . THR A 1 79 ? 2.492 -3.182 26.127 1.00 86.81 79 THR A O 1
ATOM 655 N N . ILE A 1 80 ? 2.479 -3.990 24.027 1.00 89.25 80 ILE A N 1
ATOM 656 C CA . ILE A 1 80 ? 3.083 -2.829 23.356 1.00 89.25 80 ILE A CA 1
ATOM 657 C C . ILE A 1 80 ? 2.032 -2.075 22.532 1.00 89.25 80 ILE A C 1
ATOM 659 O O . ILE A 1 80 ? 2.002 -0.846 22.549 1.00 89.25 80 ILE A O 1
ATOM 663 N N . THR A 1 81 ? 1.162 -2.797 21.823 1.00 95.81 81 THR A N 1
ATOM 664 C CA . THR A 1 81 ? 0.124 -2.233 20.942 1.00 95.81 81 THR A CA 1
ATOM 665 C C . THR A 1 81 ? -1.258 -2.731 21.334 1.00 95.81 81 THR A C 1
ATOM 667 O O . THR A 1 81 ? -1.388 -3.874 21.760 1.00 95.81 81 THR A O 1
ATOM 670 N N . HIS A 1 82 ? -2.301 -1.926 21.111 1.00 97.94 82 HIS A N 1
ATOM 671 C CA . HIS A 1 82 ? -3.679 -2.360 21.378 1.00 97.94 82 HIS A CA 1
ATOM 672 C C . HIS A 1 82 ? -4.165 -3.414 20.375 1.00 97.94 82 HIS A C 1
ATOM 674 O O . HIS A 1 82 ? -4.998 -4.238 20.722 1.00 97.94 82 HIS A O 1
ATOM 680 N N . GLY A 1 83 ? -3.640 -3.389 19.150 1.00 98.00 83 GLY A N 1
ATOM 681 C CA . GLY A 1 83 ? -3.844 -4.410 18.125 1.00 98.00 83 GLY A CA 1
ATOM 682 C C . GLY A 1 83 ? -2.780 -4.278 17.040 1.00 98.00 83 GLY A C 1
ATOM 683 O O . GLY A 1 83 ? -2.223 -3.194 16.844 1.00 98.00 83 GLY A O 1
ATOM 684 N N . SER A 1 84 ? -2.466 -5.364 16.345 1.00 98.50 84 SER A N 1
ATOM 685 C CA . SER A 1 84 ? -1.510 -5.334 15.238 1.00 98.50 84 SER A CA 1
ATOM 686 C C . SER A 1 84 ? -1.811 -6.411 14.207 1.00 98.50 84 SER A C 1
ATOM 688 O O . SER A 1 84 ? -2.413 -7.436 14.528 1.00 98.50 84 SER A O 1
ATOM 690 N N . ALA A 1 85 ? -1.407 -6.167 12.962 1.00 98.44 85 ALA A N 1
ATOM 691 C CA . ALA A 1 85 ? -1.477 -7.166 11.911 1.00 98.44 85 ALA A CA 1
ATOM 692 C C . ALA A 1 85 ? -0.426 -6.934 10.825 1.00 98.44 85 ALA A C 1
ATOM 694 O O . ALA A 1 85 ? -0.248 -5.810 10.350 1.00 98.44 85 ALA A O 1
ATOM 695 N N . LEU A 1 86 ? 0.220 -8.017 10.403 1.00 98.56 86 LEU A N 1
ATOM 696 C CA . LEU A 1 86 ? 1.094 -8.071 9.243 1.00 98.56 86 LEU A CA 1
ATOM 697 C C . LEU A 1 86 ? 0.316 -8.682 8.077 1.00 98.56 86 LEU A C 1
ATOM 699 O O . LEU A 1 86 ? -0.171 -9.806 8.172 1.00 98.56 86 LEU A O 1
ATOM 703 N N . PHE A 1 87 ? 0.196 -7.948 6.976 1.00 98.69 87 PHE A N 1
ATOM 704 C CA . PHE A 1 87 ? -0.439 -8.430 5.753 1.00 98.69 87 PHE A CA 1
ATOM 705 C C . PHE A 1 87 ? 0.568 -8.431 4.609 1.00 98.69 87 PHE A C 1
ATOM 707 O O . PHE A 1 87 ? 1.173 -7.397 4.315 1.00 98.69 87 PHE A O 1
ATOM 714 N N . THR A 1 88 ? 0.687 -9.567 3.930 1.00 98.50 88 THR A N 1
ATOM 715 C CA . THR A 1 88 ? 1.582 -9.773 2.792 1.00 98.50 88 THR A CA 1
ATOM 716 C C . THR A 1 88 ? 0.777 -10.232 1.583 1.00 98.50 88 THR A C 1
ATOM 718 O O . THR A 1 88 ? 0.011 -11.190 1.649 1.00 98.50 88 THR A O 1
ATOM 721 N N . ARG A 1 89 ? 0.972 -9.556 0.449 1.00 97.69 89 ARG A N 1
ATOM 722 C CA . ARG A 1 89 ? 0.453 -9.945 -0.864 1.00 97.69 89 ARG A CA 1
ATOM 723 C C . ARG A 1 89 ? 1.594 -9.968 -1.871 1.00 97.69 89 ARG A C 1
ATOM 725 O O . ARG A 1 89 ? 2.021 -8.921 -2.361 1.00 97.69 89 ARG A O 1
ATOM 732 N N . GLY A 1 90 ? 2.084 -11.161 -2.192 1.00 95.81 90 GLY A N 1
ATOM 733 C CA . GLY A 1 90 ? 3.309 -11.340 -2.969 1.00 95.81 90 GLY A CA 1
ATOM 734 C C . GLY A 1 90 ? 4.479 -10.579 -2.344 1.00 95.81 90 GLY A C 1
ATOM 735 O O . GLY A 1 90 ? 4.889 -10.903 -1.243 1.00 95.81 90 GLY A O 1
ATOM 736 N N . GLN A 1 91 ? 4.982 -9.556 -3.038 1.00 95.50 91 GLN A N 1
ATOM 737 C CA . GLN A 1 91 ? 6.091 -8.694 -2.589 1.00 95.50 91 GLN A CA 1
ATOM 738 C C . GLN A 1 91 ? 5.605 -7.304 -2.137 1.00 95.50 91 GLN A C 1
ATOM 740 O O . GLN A 1 91 ? 6.267 -6.288 -2.347 1.00 95.50 91 GLN A O 1
ATOM 745 N N . THR A 1 92 ? 4.385 -7.230 -1.612 1.00 97.94 92 THR A N 1
ATOM 746 C CA . THR A 1 92 ? 3.846 -6.031 -0.972 1.00 97.94 92 THR A CA 1
ATOM 747 C C . THR A 1 92 ? 3.428 -6.404 0.439 1.00 97.94 92 THR A C 1
ATOM 749 O O . THR A 1 92 ? 2.527 -7.222 0.612 1.00 97.94 92 THR A O 1
ATOM 752 N N . GLN A 1 93 ? 4.046 -5.781 1.437 1.00 98.56 93 GLN A N 1
ATOM 753 C CA . GLN A 1 93 ? 3.840 -6.093 2.844 1.00 98.56 93 GLN A CA 1
ATOM 754 C C . GLN A 1 93 ? 3.599 -4.816 3.647 1.00 98.56 93 GLN A C 1
ATOM 756 O O . GLN A 1 93 ? 4.322 -3.829 3.497 1.00 98.56 93 GLN A O 1
ATOM 761 N N . ALA A 1 94 ? 2.587 -4.843 4.511 1.00 98.56 94 ALA A N 1
ATOM 762 C CA . ALA A 1 94 ? 2.280 -3.757 5.431 1.00 98.56 94 ALA A CA 1
ATOM 763 C C . ALA A 1 94 ? 2.033 -4.300 6.841 1.00 98.56 94 ALA A C 1
ATOM 765 O O . ALA A 1 94 ? 1.228 -5.213 7.029 1.00 98.56 94 ALA A O 1
ATOM 766 N N . LEU A 1 95 ? 2.695 -3.698 7.827 1.00 98.62 95 LEU A N 1
ATOM 767 C CA . LEU A 1 95 ? 2.419 -3.888 9.245 1.00 98.62 95 LEU A CA 1
ATOM 768 C C . LEU A 1 95 ? 1.541 -2.733 9.721 1.00 98.62 95 LEU A C 1
ATOM 770 O O . LEU A 1 95 ? 1.975 -1.583 9.711 1.00 98.62 95 LEU A O 1
ATOM 774 N N . SER A 1 96 ? 0.314 -3.022 10.143 1.00 98.56 96 SER A N 1
ATOM 775 C CA . SER A 1 96 ? -0.548 -2.027 10.776 1.00 98.56 96 SER A CA 1
ATOM 776 C C . SER A 1 96 ? -0.573 -2.217 12.284 1.00 98.56 96 SER A C 1
ATOM 778 O O . SER A 1 96 ? -0.715 -3.334 12.778 1.00 98.56 96 SER A O 1
ATOM 780 N N . THR A 1 97 ? -0.450 -1.113 13.014 1.00 98.56 97 THR A N 1
ATOM 781 C CA . THR A 1 97 ? -0.561 -1.071 14.474 1.00 98.56 97 THR A CA 1
ATOM 782 C C . THR A 1 97 ? -1.695 -0.146 14.885 1.00 98.56 97 THR A C 1
ATOM 784 O O . THR A 1 97 ? -1.855 0.951 14.346 1.00 98.56 97 THR A O 1
ATOM 787 N N . LEU A 1 98 ? -2.489 -0.608 15.845 1.00 98.62 98 LEU A N 1
ATOM 788 C CA . LEU A 1 98 ? -3.622 0.095 16.416 1.00 98.62 98 LEU A CA 1
ATOM 789 C C . LEU A 1 98 ? -3.255 0.698 17.770 1.00 98.62 98 LEU A C 1
ATOM 791 O O . LEU A 1 98 ? -2.785 0.009 18.683 1.00 98.62 98 LEU A O 1
ATOM 795 N N . THR A 1 99 ? -3.606 1.971 17.922 1.00 98.25 99 THR A N 1
ATOM 796 C CA . THR A 1 99 ? -3.599 2.676 19.198 1.00 98.25 99 THR A CA 1
ATOM 797 C C . THR A 1 99 ? -4.980 3.246 19.495 1.00 98.25 99 THR A C 1
ATOM 799 O O . THR A 1 99 ? -5.545 3.982 18.686 1.00 98.25 99 THR A O 1
ATOM 802 N N . LEU A 1 100 ? -5.505 2.920 20.675 1.00 97.81 100 LEU A N 1
ATOM 803 C CA . LEU A 1 100 ? -6.726 3.488 21.228 1.00 97.81 100 LEU A CA 1
ATOM 804 C C . LEU A 1 100 ? -6.366 4.553 22.263 1.00 97.81 100 LEU A C 1
ATOM 806 O O . LEU A 1 100 ? -5.424 4.377 23.036 1.00 97.81 100 LEU A O 1
ATOM 810 N N . ALA A 1 101 ? -7.122 5.643 22.284 1.00 97.19 101 ALA A N 1
ATOM 811 C CA . ALA A 1 101 ? -6.958 6.718 23.253 1.00 97.19 101 ALA A CA 1
ATOM 812 C C . ALA A 1 101 ? -8.321 7.286 23.682 1.00 97.19 101 ALA A C 1
ATOM 814 O O . ALA A 1 101 ? -9.319 7.119 22.970 1.00 97.19 101 ALA A O 1
ATOM 815 N N . PRO A 1 102 ? -8.405 7.971 24.834 1.00 96.56 102 PRO A N 1
ATOM 816 C CA . PRO A 1 102 ? -9.600 8.721 25.201 1.00 96.56 102 PRO A CA 1
ATOM 817 C C . PRO A 1 102 ? -9.938 9.792 24.153 1.00 96.56 102 PRO A C 1
ATOM 819 O O . PRO A 1 102 ? -9.053 10.379 23.536 1.00 96.56 102 PRO A O 1
ATOM 822 N N . MET A 1 103 ? -11.220 10.145 24.012 1.00 95.31 103 MET A N 1
ATOM 823 C CA . MET A 1 103 ? -11.678 11.183 23.066 1.00 95.31 103 MET A CA 1
ATOM 824 C C . MET A 1 103 ? -11.059 12.576 23.282 1.00 95.31 103 MET A C 1
ATOM 826 O O . MET A 1 103 ? -11.114 13.423 22.390 1.00 95.31 103 MET A O 1
ATOM 830 N N . GLY A 1 104 ? -10.464 12.829 24.452 1.00 94.19 104 GLY A N 1
ATOM 831 C CA . GLY A 1 104 ? -9.684 14.041 24.712 1.00 94.19 104 GLY A CA 1
ATOM 832 C C . GLY A 1 104 ? -8.442 14.173 23.822 1.00 94.19 104 GLY A C 1
ATOM 833 O O . GLY A 1 104 ? -8.028 15.295 23.556 1.00 94.19 104 GLY A O 1
ATOM 834 N N . GLU A 1 105 ? -7.909 13.055 23.322 1.00 95.75 105 GLU A N 1
ATOM 835 C CA . GLU A 1 105 ? -6.733 12.983 22.443 1.00 95.75 105 GLU A CA 1
ATOM 836 C C . GLU A 1 105 ? -7.095 12.899 20.950 1.00 95.75 105 GLU A C 1
ATOM 838 O O . GLU A 1 105 ? -6.220 12.724 20.102 1.00 95.75 105 GLU A O 1
ATOM 843 N N . ALA A 1 106 ? -8.381 13.030 20.602 1.00 95.88 106 ALA A N 1
ATOM 844 C CA . ALA A 1 106 ? -8.794 13.141 19.208 1.00 95.88 106 ALA A CA 1
ATOM 845 C C . ALA A 1 106 ? -8.124 14.357 18.546 1.00 95.88 106 ALA A C 1
ATOM 847 O O . ALA A 1 106 ? -8.020 15.431 19.145 1.00 95.88 106 ALA A O 1
ATOM 848 N N . GLN A 1 107 ? -7.694 14.194 17.295 1.00 96.12 107 GLN A N 1
ATOM 849 C CA . GLN A 1 107 ? -6.948 15.222 16.581 1.00 96.12 107 GLN A CA 1
ATOM 850 C C . GLN A 1 107 ? -7.850 16.425 16.295 1.00 96.12 107 GLN A C 1
ATOM 852 O O . GLN A 1 107 ? -8.891 16.285 15.659 1.00 96.12 107 GLN A O 1
ATOM 857 N N . VAL A 1 108 ? -7.444 17.611 16.738 1.00 96.75 108 VAL A N 1
ATOM 858 C CA . VAL A 1 108 ? -8.112 18.863 16.370 1.00 96.75 108 VAL A CA 1
ATOM 859 C C . VAL A 1 108 ? -7.653 19.265 14.972 1.00 96.75 108 VAL A C 1
ATOM 861 O O . VAL A 1 108 ? -6.452 19.350 14.713 1.00 96.75 108 VAL A O 1
ATOM 864 N N . ILE A 1 109 ? -8.609 19.474 14.070 1.00 96.06 109 ILE A N 1
ATOM 865 C CA . ILE A 1 109 ? -8.363 19.965 12.718 1.00 96.06 109 ILE A CA 1
ATOM 866 C C . ILE A 1 109 ? -8.760 21.435 12.681 1.00 96.06 109 ILE A C 1
ATOM 868 O O . ILE A 1 109 ? -9.945 21.763 12.685 1.00 96.06 109 ILE A O 1
ATOM 872 N N . ASP A 1 110 ? -7.742 22.291 12.652 1.00 95.88 110 ASP A N 1
ATOM 873 C CA . ASP A 1 110 ? -7.866 23.733 12.460 1.00 95.88 110 ASP A CA 1
ATOM 874 C C . ASP A 1 110 ? -7.517 24.062 11.001 1.00 95.88 110 ASP A C 1
ATOM 876 O O . ASP A 1 110 ? -6.378 23.889 10.556 1.00 95.88 110 ASP A O 1
ATOM 880 N N . GLY A 1 111 ? -8.538 24.419 10.227 1.00 93.25 111 GLY A N 1
ATOM 881 C CA . GLY A 1 111 ? -8.454 24.640 8.788 1.00 93.25 111 GLY A CA 1
ATOM 882 C C . GLY A 1 111 ? -9.221 25.890 8.373 1.00 93.25 111 GLY A C 1
ATOM 883 O O . GLY A 1 111 ? -9.422 26.806 9.158 1.00 93.25 111 GLY A O 1
ATOM 884 N N . LEU A 1 112 ? -9.650 25.945 7.110 1.00 95.62 112 LEU A N 1
ATOM 885 C CA . LEU A 1 112 ? -10.515 27.039 6.647 1.00 95.62 112 LEU A CA 1
ATOM 886 C C . LEU A 1 112 ? -11.959 26.896 7.150 1.00 95.62 112 LEU A C 1
ATOM 888 O O . LEU A 1 112 ? -12.658 27.896 7.299 1.00 95.62 112 LEU A O 1
ATOM 892 N N . ASP A 1 113 ? -12.394 25.657 7.380 1.00 94.25 113 ASP A N 1
ATOM 893 C CA . ASP A 1 113 ? -13.710 25.333 7.922 1.00 94.25 113 ASP A CA 1
ATOM 894 C C . ASP A 1 113 ? -13.731 25.441 9.452 1.00 94.25 113 ASP A C 1
ATOM 896 O O . ASP A 1 113 ? -12.707 25.652 10.101 1.00 94.25 113 ASP A O 1
ATOM 900 N N . ALA A 1 114 ? -14.918 25.275 10.041 1.00 94.69 114 ALA A N 1
ATOM 901 C CA . ALA A 1 114 ? -15.059 25.223 11.490 1.00 94.69 114 ALA A CA 1
ATOM 902 C C . ALA A 1 114 ? -14.183 24.114 12.091 1.00 94.69 114 ALA A C 1
ATOM 904 O O . ALA A 1 114 ? -14.166 22.983 11.595 1.00 94.69 114 ALA A O 1
ATOM 905 N N . GLU A 1 115 ? -13.503 24.447 13.189 1.00 96.00 115 GLU A N 1
ATOM 906 C CA . GLU A 1 115 ? -12.683 23.500 13.936 1.00 96.00 115 GLU A CA 1
ATOM 907 C C . GLU A 1 115 ? -13.507 22.260 14.314 1.00 96.00 115 GLU A C 1
ATOM 909 O O . GLU A 1 115 ? -14.613 22.361 14.857 1.00 96.00 115 GLU A O 1
ATOM 914 N N . TYR A 1 116 ? -12.959 21.076 14.040 1.00 94.25 116 TYR A N 1
ATOM 915 C CA . TYR A 1 116 ? -13.579 19.813 14.425 1.00 94.25 116 TYR A CA 1
ATOM 916 C C . TYR A 1 116 ? -12.550 18.820 14.958 1.00 94.25 116 TYR A C 1
ATOM 918 O O . TYR A 1 116 ? -11.346 18.928 14.720 1.00 94.25 116 TYR A O 1
ATOM 926 N N . LYS A 1 117 ? -13.041 17.817 15.692 1.00 94.25 117 LYS A N 1
ATOM 927 C CA . LYS A 1 117 ? -12.217 16.724 16.211 1.00 94.25 117 LYS A CA 1
ATOM 928 C C . LYS A 1 117 ? -12.335 15.499 15.324 1.00 94.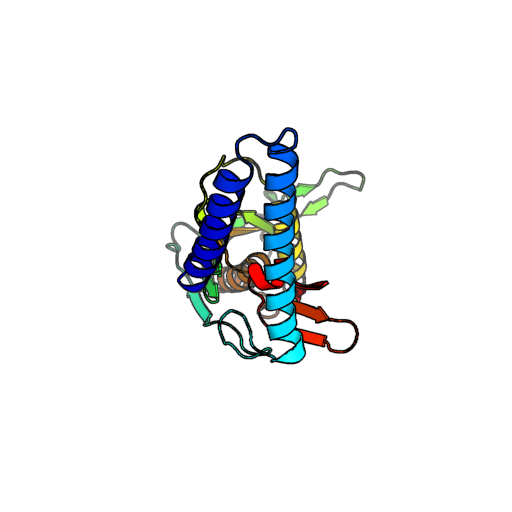25 117 LYS A C 1
ATOM 930 O O . LYS A 1 117 ? -13.404 14.902 15.202 1.00 94.25 117 LYS A O 1
ATOM 935 N N . LYS A 1 118 ? -11.209 15.088 14.762 1.00 95.06 118 LYS A N 1
ATOM 936 C CA . LYS A 1 118 ? -11.059 13.869 13.989 1.00 95.06 118 LYS A CA 1
ATOM 937 C C . LYS A 1 118 ? -10.709 12.715 14.923 1.00 95.06 118 LYS A C 1
ATOM 939 O O . LYS A 1 118 ? -9.623 12.661 15.499 1.00 95.06 118 LYS A O 1
ATOM 944 N N . ARG A 1 119 ? -11.666 11.802 15.112 1.00 95.69 119 ARG A N 1
ATOM 945 C CA . ARG A 1 119 ? -11.507 10.681 16.053 1.00 95.69 119 ARG A CA 1
ATOM 946 C C . ARG A 1 119 ? -10.731 9.505 15.472 1.00 95.69 119 ARG A C 1
ATOM 948 O O . ARG A 1 119 ? -10.160 8.747 16.241 1.00 95.69 119 ARG A O 1
ATOM 955 N N . PHE A 1 120 ? -10.777 9.316 14.156 1.00 98.06 120 PHE A N 1
ATOM 956 C CA . PHE A 1 120 ? -10.116 8.214 13.470 1.00 98.06 120 PHE A CA 1
ATOM 957 C C . PHE A 1 120 ? -9.029 8.769 12.561 1.00 98.06 120 PHE A C 1
ATOM 959 O O . PHE A 1 120 ? -9.291 9.661 11.758 1.00 98.06 120 PHE A O 1
ATOM 966 N N . VAL A 1 121 ? -7.814 8.258 12.723 1.00 97.88 121 VAL A N 1
ATOM 967 C CA . VAL A 1 121 ? -6.641 8.687 11.967 1.00 97.88 121 VAL A CA 1
ATOM 968 C C . VAL A 1 121 ? -5.932 7.458 11.421 1.00 97.88 121 VAL A C 1
ATOM 970 O O . VAL A 1 121 ? -5.574 6.561 12.186 1.00 97.88 121 VAL A O 1
ATOM 973 N N . HIS A 1 122 ? -5.680 7.431 10.115 1.00 98.50 122 HIS A N 1
ATOM 974 C CA . HIS A 1 122 ? -4.866 6.394 9.482 1.00 98.50 122 HIS A CA 1
ATOM 975 C C . HIS A 1 1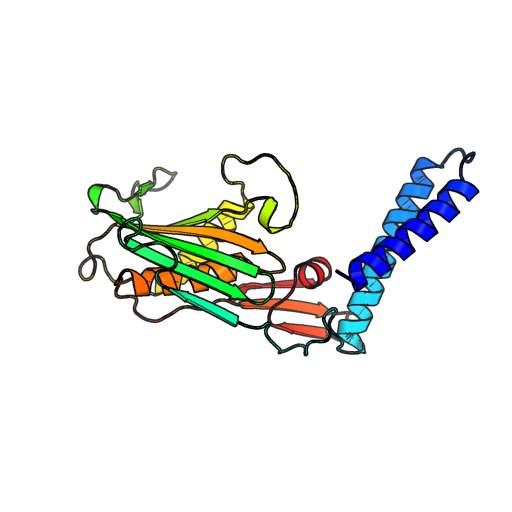22 ? -3.594 7.009 8.884 1.00 98.50 122 HIS A C 1
ATOM 977 O O . HIS A 1 122 ? -3.608 7.642 7.825 1.00 98.50 122 HIS A O 1
ATOM 983 N N . HIS A 1 123 ? -2.467 6.809 9.564 1.00 98.62 123 HIS A N 1
ATOM 984 C CA . HIS A 1 123 ? -1.151 7.198 9.071 1.00 98.62 123 HIS A CA 1
ATOM 985 C C . HIS A 1 123 ? -0.531 6.077 8.246 1.00 98.62 123 HIS A C 1
ATOM 987 O O . HIS A 1 123 ? -0.650 4.900 8.576 1.00 98.62 123 HIS A O 1
ATOM 993 N N . TYR A 1 124 ? 0.157 6.465 7.181 1.00 98.62 124 TYR A N 1
ATOM 994 C CA . TYR A 1 124 ? 0.807 5.565 6.247 1.00 98.62 124 TYR A CA 1
ATOM 995 C C . TYR A 1 124 ? 2.242 6.034 6.046 1.00 98.62 124 TYR A C 1
ATOM 997 O O . TYR A 1 124 ? 2.455 7.198 5.706 1.00 98.62 124 TYR A O 1
ATOM 1005 N N . ASN A 1 125 ? 3.194 5.127 6.231 1.00 98.06 125 ASN A N 1
ATOM 1006 C CA . ASN A 1 125 ? 4.620 5.392 6.108 1.00 98.06 125 ASN A CA 1
ATOM 1007 C C . ASN A 1 125 ? 5.217 4.510 5.010 1.00 98.06 125 ASN A C 1
ATOM 1009 O O . ASN A 1 125 ? 4.937 3.311 4.933 1.00 98.06 125 ASN A O 1
ATOM 1013 N N . PHE A 1 126 ? 6.042 5.112 4.154 1.00 97.31 126 PHE A N 1
ATOM 1014 C CA . PHE A 1 126 ? 6.681 4.442 3.025 1.00 97.31 126 PHE A CA 1
ATOM 1015 C C . PHE A 1 126 ? 8.205 4.599 3.097 1.00 97.31 126 PHE A C 1
ATOM 1017 O O . PHE A 1 126 ? 8.792 5.432 2.400 1.00 97.31 126 PHE A O 1
ATOM 1024 N N . PRO A 1 127 ? 8.877 3.822 3.959 1.00 96.06 127 PRO A N 1
ATOM 1025 C CA . PRO A 1 127 ? 10.323 3.887 4.081 1.00 96.06 127 PRO A CA 1
ATOM 1026 C C . PRO A 1 127 ? 11.021 3.349 2.824 1.00 96.06 127 PRO A C 1
ATOM 1028 O O . PRO A 1 127 ? 10.548 2.416 2.178 1.00 96.06 127 PRO A O 1
ATOM 1031 N N . GLN A 1 128 ? 12.196 3.897 2.506 1.00 94.88 128 GLN A N 1
ATOM 1032 C CA . GLN A 1 128 ? 12.942 3.568 1.277 1.00 94.88 128 GLN A CA 1
ATOM 1033 C C . GLN A 1 128 ? 13.393 2.104 1.206 1.00 94.88 128 GLN A C 1
ATOM 1035 O O . GLN A 1 128 ? 13.439 1.517 0.126 1.00 94.88 128 GLN A O 1
ATOM 1040 N N . TYR A 1 129 ? 13.628 1.472 2.360 1.00 95.31 129 TYR A N 1
ATOM 1041 C CA . TYR A 1 129 ? 13.978 0.053 2.391 1.00 95.31 129 TYR A CA 1
ATOM 1042 C C . TYR A 1 129 ? 12.862 -0.837 1.823 1.00 95.31 129 TYR A C 1
ATOM 1044 O O . TYR A 1 129 ? 13.159 -1.926 1.344 1.00 95.31 129 TYR A O 1
ATOM 1052 N N . SER A 1 130 ? 11.603 -0.376 1.814 1.00 95.75 130 SER A N 1
ATOM 1053 C CA . SER A 1 130 ? 10.471 -1.151 1.287 1.00 95.75 130 SER A CA 1
ATOM 1054 C C . SER A 1 130 ? 10.540 -1.401 -0.220 1.00 95.75 130 SER A C 1
ATOM 1056 O O . SER A 1 130 ? 9.889 -2.313 -0.728 1.00 95.75 130 SER A O 1
ATOM 1058 N N . VAL A 1 131 ? 11.346 -0.613 -0.934 1.00 94.44 131 VAL A N 1
ATOM 1059 C CA . VAL A 1 131 ? 11.659 -0.790 -2.359 1.00 94.44 131 VAL A CA 1
ATOM 1060 C C . VAL A 1 131 ? 13.121 -1.194 -2.583 1.00 94.44 131 VAL A C 1
ATOM 1062 O O . VAL A 1 131 ? 13.587 -1.223 -3.715 1.00 94.44 131 VAL A O 1
ATOM 1065 N N . GLY A 1 132 ? 13.852 -1.528 -1.513 1.00 93.12 132 GLY A N 1
ATOM 1066 C CA . GLY A 1 132 ? 15.267 -1.901 -1.581 1.00 93.12 132 GLY A CA 1
ATOM 1067 C C . GLY A 1 132 ? 16.222 -0.726 -1.810 1.00 93.12 132 GLY A C 1
ATOM 1068 O O . GLY A 1 132 ? 17.381 -0.948 -2.156 1.00 93.12 132 GLY A O 1
ATOM 1069 N N . GLU A 1 133 ? 15.769 0.511 -1.607 1.00 92.62 133 GLU A N 1
ATOM 1070 C CA . GLU A 1 133 ? 16.578 1.713 -1.805 1.00 92.62 133 GLU A CA 1
ATOM 1071 C C . GLU A 1 133 ? 17.054 2.316 -0.476 1.00 92.62 133 GLU A C 1
ATOM 1073 O O . GLU A 1 133 ? 16.532 2.050 0.611 1.00 92.62 133 GLU A O 1
ATOM 1078 N N . THR A 1 134 ? 18.072 3.172 -0.568 1.00 93.44 134 THR A N 1
ATOM 1079 C CA . THR A 1 134 ? 18.507 4.021 0.547 1.00 93.44 134 THR A CA 1
ATOM 1080 C C . THR A 1 134 ? 18.008 5.439 0.324 1.00 93.44 134 THR A C 1
ATOM 1082 O O . THR A 1 134 ? 17.909 5.906 -0.807 1.00 93.44 134 THR A O 1
ATOM 1085 N N . GLY A 1 135 ? 17.722 6.165 1.399 1.00 88.88 135 GLY A N 1
ATOM 1086 C CA . GLY A 1 135 ? 17.357 7.565 1.270 1.00 88.88 135 GLY A CA 1
ATOM 1087 C C . GLY A 1 135 ? 17.068 8.221 2.603 1.00 88.88 135 GLY A C 1
ATOM 1088 O O . GLY A 1 135 ? 17.146 7.608 3.669 1.00 88.88 135 GLY A O 1
ATOM 1089 N N . ARG A 1 136 ? 16.762 9.514 2.538 1.00 86.75 136 ARG A N 1
ATOM 1090 C CA . ARG A 1 136 ? 16.507 10.317 3.728 1.00 86.75 136 ARG A CA 1
ATOM 1091 C C . ARG A 1 136 ? 15.148 9.946 4.314 1.00 86.75 136 ARG A C 1
ATOM 1093 O O . ARG A 1 136 ? 14.130 10.110 3.650 1.00 86.75 136 ARG A O 1
ATOM 1100 N N . TYR A 1 137 ? 15.140 9.497 5.565 1.00 85.75 137 TYR A N 1
ATOM 1101 C CA . TYR A 1 137 ? 13.909 9.302 6.326 1.00 85.75 137 TYR A CA 1
ATOM 1102 C C . TYR A 1 137 ? 13.548 10.596 7.063 1.00 85.75 137 TYR A C 1
ATOM 1104 O O . TYR A 1 137 ? 14.422 11.247 7.645 1.00 85.75 137 TYR A O 1
ATOM 1112 N N . GLY A 1 138 ? 12.287 11.015 6.993 1.00 86.75 138 GLY A N 1
ATOM 1113 C CA . GLY A 1 138 ? 11.855 12.320 7.486 1.00 86.75 138 GLY A CA 1
ATOM 1114 C C . GLY A 1 138 ? 10.341 12.433 7.625 1.00 86.75 138 GLY A C 1
ATOM 1115 O O . GLY A 1 138 ? 9.651 11.434 7.788 1.00 86.75 138 GLY A O 1
ATOM 1116 N N . ALA A 1 139 ? 9.836 13.666 7.588 1.00 93.31 139 ALA A N 1
ATOM 1117 C CA . ALA A 1 139 ? 8.400 13.927 7.611 1.00 93.31 139 ALA A CA 1
ATOM 1118 C C . ALA A 1 139 ? 7.704 13.331 6.369 1.00 93.31 139 ALA A C 1
ATOM 1120 O O . ALA A 1 139 ? 8.314 13.319 5.295 1.00 93.31 139 ALA A O 1
ATOM 1121 N N . PRO A 1 140 ? 6.439 12.887 6.494 1.00 94.75 140 PRO A N 1
ATOM 1122 C CA . PRO A 1 140 ? 5.727 12.237 5.404 1.00 94.75 140 PRO A CA 1
ATOM 1123 C C . PRO A 1 140 ? 5.526 13.183 4.216 1.00 94.75 140 PRO A C 1
ATOM 1125 O O . PRO A 1 140 ? 5.143 14.348 4.366 1.00 94.75 140 PRO A O 1
ATOM 1128 N N . GLY A 1 141 ? 5.770 12.667 3.015 1.00 95.25 141 GLY A N 1
ATOM 1129 C CA . GLY A 1 141 ? 5.526 13.360 1.759 1.00 95.25 141 GLY A CA 1
ATOM 1130 C C . GLY A 1 141 ? 4.055 13.328 1.335 1.00 95.25 141 GLY A C 1
ATOM 1131 O O . GLY A 1 141 ? 3.203 12.663 1.926 1.00 95.25 141 GLY A O 1
ATOM 1132 N N . ARG A 1 142 ? 3.745 14.010 0.225 1.00 97.06 142 ARG A N 1
ATOM 1133 C CA . ARG A 1 142 ? 2.376 14.067 -0.329 1.00 97.06 142 ARG A CA 1
ATOM 1134 C C . ARG A 1 142 ? 1.795 12.689 -0.648 1.00 97.06 142 ARG A C 1
ATOM 1136 O O . ARG A 1 142 ? 0.614 12.467 -0.411 1.00 97.06 142 ARG A O 1
ATOM 1143 N N . ARG A 1 143 ? 2.614 11.774 -1.179 1.00 94.31 143 ARG A N 1
ATOM 1144 C CA . ARG A 1 143 ? 2.187 10.409 -1.527 1.00 94.31 143 ARG A CA 1
ATOM 1145 C C . ARG A 1 143 ? 1.777 9.617 -0.289 1.00 94.31 143 ARG A C 1
ATOM 1147 O O . ARG A 1 143 ? 0.741 8.964 -0.309 1.00 94.31 143 ARG A O 1
ATOM 1154 N N . GLU A 1 144 ? 2.559 9.710 0.782 1.00 97.00 144 GLU A N 1
ATOM 1155 C CA . GLU A 1 144 ? 2.283 9.024 2.047 1.00 97.00 144 GLU A CA 1
ATOM 1156 C C . GLU A 1 144 ? 0.998 9.545 2.692 1.00 97.00 144 GLU A C 1
ATOM 1158 O O . GLU A 1 144 ? 0.119 8.758 3.034 1.00 97.00 144 GLU A O 1
ATOM 1163 N N . ILE A 1 145 ? 0.825 10.870 2.738 1.00 98.06 145 ILE A N 1
ATOM 1164 C CA . ILE A 1 145 ? -0.408 11.502 3.231 1.00 98.06 145 ILE A CA 1
ATOM 1165 C C . ILE A 1 145 ? -1.611 11.098 2.366 1.00 98.06 145 ILE A C 1
ATOM 1167 O O . ILE A 1 145 ? -2.661 10.747 2.897 1.00 98.06 145 ILE A O 1
ATOM 1171 N N . GLY A 1 146 ? -1.465 11.105 1.037 1.00 98.06 146 GLY A N 1
ATOM 1172 C CA . GLY A 1 146 ? -2.526 10.716 0.108 1.00 98.06 146 GLY A CA 1
ATOM 1173 C C . GLY A 1 146 ? -2.952 9.253 0.260 1.00 98.06 146 GLY A C 1
ATOM 1174 O O . GLY A 1 146 ? -4.145 8.960 0.281 1.00 98.06 146 GLY A O 1
ATOM 1175 N N . HIS A 1 147 ? -1.998 8.331 0.418 1.00 97.94 147 HIS A N 1
ATOM 1176 C CA . HIS A 1 147 ? -2.287 6.920 0.692 1.00 97.94 147 HIS A CA 1
ATOM 1177 C C . HIS A 1 147 ? -2.897 6.711 2.084 1.00 97.94 147 HIS A C 1
ATOM 1179 O O . HIS A 1 147 ? -3.826 5.915 2.218 1.00 97.94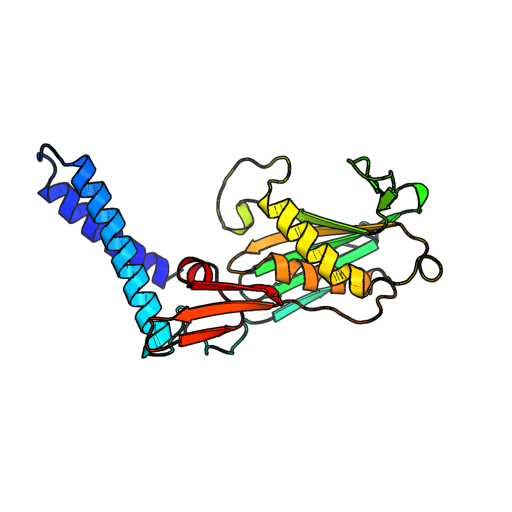 147 HIS A O 1
ATOM 1185 N N . GLY A 1 148 ? -2.435 7.457 3.091 1.00 98.06 148 GLY A N 1
ATOM 1186 C CA . GLY A 1 148 ? -3.033 7.469 4.425 1.00 98.06 148 GLY A CA 1
ATOM 1187 C C . GLY A 1 148 ? -4.499 7.892 4.384 1.00 98.06 148 GLY A C 1
ATOM 1188 O O . GLY A 1 148 ? -5.355 7.163 4.873 1.00 98.06 148 GLY A O 1
ATOM 1189 N N . ALA A 1 149 ? -4.800 9.000 3.700 1.00 97.94 149 ALA A N 1
ATOM 1190 C CA . ALA A 1 149 ? -6.161 9.500 3.517 1.00 97.94 149 ALA A CA 1
ATOM 1191 C C . ALA A 1 149 ? -7.047 8.549 2.694 1.00 97.94 149 ALA A C 1
ATOM 1193 O O . ALA A 1 149 ? -8.234 8.418 2.983 1.00 97.94 149 ALA A O 1
ATOM 1194 N N . LEU A 1 150 ? -6.493 7.868 1.683 1.00 97.69 150 LEU A N 1
ATOM 1195 C CA . LEU A 1 150 ? -7.215 6.831 0.939 1.00 97.69 150 LEU A CA 1
ATOM 1196 C C . LEU A 1 150 ? -7.631 5.679 1.863 1.00 97.69 150 LEU A C 1
ATOM 1198 O O . LEU A 1 150 ? -8.798 5.290 1.859 1.00 97.69 150 LEU A O 1
ATOM 1202 N N . GLY A 1 151 ? -6.693 5.161 2.662 1.00 97.81 151 GLY A N 1
ATOM 1203 C CA . GLY A 1 151 ? -6.971 4.081 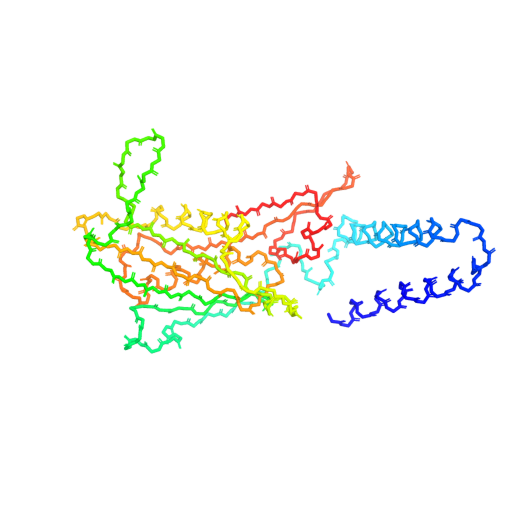3.607 1.00 97.81 151 GLY A CA 1
ATOM 1204 C C . GLY A 1 151 ? -7.950 4.495 4.701 1.00 97.81 151 GLY A C 1
ATOM 1205 O O . GLY A 1 151 ? -8.872 3.750 5.026 1.00 97.81 151 GLY A O 1
ATOM 1206 N N . GLU A 1 152 ? -7.810 5.719 5.205 1.00 98.06 152 GLU A N 1
ATOM 1207 C CA . GLU A 1 152 ? -8.729 6.288 6.183 1.00 98.06 152 GLU A CA 1
ATOM 1208 C C . GLU A 1 152 ? -10.160 6.352 5.650 1.00 98.06 152 GLU A C 1
ATOM 1210 O O . GLU A 1 152 ? -11.069 5.835 6.290 1.00 98.06 152 GLU A O 1
ATOM 1215 N N . ARG A 1 153 ? -10.353 6.907 4.446 1.00 97.75 153 ARG A N 1
ATOM 1216 C CA . ARG A 1 153 ? -11.675 7.017 3.813 1.00 97.75 153 ARG A CA 1
ATOM 1217 C C . ARG A 1 153 ? -12.340 5.659 3.612 1.00 97.75 153 ARG A C 1
ATOM 1219 O O . ARG A 1 153 ? -13.559 5.569 3.744 1.00 97.75 153 ARG A O 1
ATOM 1226 N N . ALA A 1 154 ? -11.561 4.627 3.283 1.00 97.75 154 ALA A N 1
ATOM 1227 C CA . ALA A 1 154 ? -12.065 3.268 3.110 1.00 97.75 154 ALA A CA 1
ATOM 1228 C C . ALA A 1 154 ? -12.520 2.657 4.446 1.00 97.75 154 ALA A C 1
ATOM 1230 O O . ALA A 1 154 ? -13.636 2.150 4.552 1.00 97.75 154 ALA A O 1
ATOM 1231 N N . LEU A 1 155 ? -11.682 2.748 5.483 1.00 98.25 155 LEU A N 1
ATOM 1232 C CA . LEU A 1 155 ? -11.957 2.156 6.795 1.00 98.25 155 LEU A CA 1
ATOM 1233 C C . LEU A 1 155 ? -13.020 2.929 7.587 1.00 98.25 155 LEU A C 1
ATOM 1235 O O . LEU A 1 155 ? -13.801 2.322 8.317 1.00 98.25 155 LEU A O 1
ATOM 1239 N N . GLU A 1 156 ? -13.114 4.249 7.416 1.00 97.38 156 GLU A N 1
ATOM 1240 C CA . GLU A 1 156 ? -14.086 5.096 8.116 1.00 97.38 156 GLU A CA 1
ATOM 1241 C C . GLU A 1 156 ? -15.536 4.638 7.889 1.00 97.38 156 GLU A C 1
ATOM 1243 O O . GLU A 1 156 ? -16.359 4.715 8.801 1.00 97.38 156 GLU A O 1
ATOM 1248 N N . GLN A 1 157 ? -15.842 4.071 6.715 1.00 97.31 157 GLN A N 1
ATOM 1249 C CA . GLN A 1 157 ? -17.188 3.586 6.380 1.00 97.31 157 GLN A CA 1
ATOM 1250 C C . GLN A 1 157 ? -17.669 2.454 7.304 1.00 97.31 157 GLN A C 1
ATOM 1252 O O . GLN A 1 157 ? -18.871 2.327 7.578 1.00 97.31 157 GLN A O 1
ATOM 1257 N N . VAL A 1 158 ? -16.733 1.648 7.815 1.00 98.00 158 VAL A N 1
ATOM 1258 C CA . VAL A 1 158 ? -17.021 0.505 8.692 1.00 98.00 158 VAL A CA 1
ATOM 1259 C C . VAL A 1 158 ? -16.749 0.789 10.163 1.00 98.00 158 VAL A C 1
ATOM 1261 O O . VAL A 1 158 ? -17.011 -0.080 10.993 1.00 98.00 158 VAL A O 1
ATOM 1264 N N . MET A 1 159 ? -16.276 1.986 10.514 1.00 98.12 159 MET A N 1
ATOM 1265 C CA . MET A 1 159 ? -16.059 2.338 11.913 1.00 98.12 159 MET A CA 1
ATOM 1266 C C . MET A 1 159 ? -17.390 2.342 12.696 1.00 98.12 159 MET A C 1
ATOM 1268 O O . MET A 1 159 ? -18.428 2.743 12.148 1.00 98.12 159 MET A O 1
ATOM 1272 N N . PRO A 1 160 ? -17.379 1.914 13.976 1.00 97.62 160 PRO A N 1
ATOM 1273 C CA . PRO A 1 160 ? -18.552 1.978 14.856 1.00 97.62 160 PRO A CA 1
ATOM 1274 C C . PRO A 1 160 ? -19.008 3.423 15.086 1.00 97.62 160 PRO A C 1
ATOM 1276 O O . PRO A 1 160 ? -18.339 4.368 14.673 1.00 97.62 160 PRO A O 1
ATOM 1279 N N . SER A 1 161 ? -20.129 3.644 15.767 1.00 96.44 161 SER A N 1
ATOM 1280 C CA . SER A 1 161 ? -20.498 5.004 16.191 1.00 96.44 161 SER A CA 1
ATOM 1281 C C . SER A 1 161 ? -19.644 5.478 17.383 1.00 96.44 161 SER A C 1
ATOM 1283 O O . SER A 1 161 ? -18.856 4.719 17.954 1.00 96.44 161 SER A O 1
ATOM 1285 N N . LEU A 1 162 ? -19.778 6.754 17.767 1.00 94.62 162 LEU A N 1
ATOM 1286 C CA . LEU A 1 162 ? -19.159 7.269 18.996 1.00 94.62 162 LEU A CA 1
ATOM 1287 C C . LEU A 1 162 ? -19.806 6.688 20.261 1.00 94.62 162 LEU A C 1
ATOM 1289 O O . LEU A 1 162 ? -19.120 6.496 21.258 1.00 94.62 162 LEU A O 1
ATOM 1293 N N . GLU A 1 163 ? -21.107 6.404 20.209 1.00 96.38 163 GLU A N 1
ATOM 1294 C CA . GLU A 1 163 ? -21.867 5.833 21.326 1.00 96.38 163 GLU A CA 1
ATOM 1295 C C . GLU A 1 163 ? -21.476 4.374 21.588 1.00 96.38 163 GLU A C 1
ATOM 1297 O O . GLU A 1 163 ? -21.371 3.960 22.738 1.00 96.38 163 GLU A O 1
ATOM 1302 N N . GLU A 1 164 ? -21.224 3.611 20.522 1.00 96.94 164 GLU A N 1
ATOM 1303 C CA . GLU A 1 164 ? -20.830 2.202 20.600 1.00 96.94 164 GLU A CA 1
ATOM 1304 C C . GLU A 1 164 ? -19.360 2.032 21.000 1.00 96.94 164 GLU A C 1
ATOM 1306 O O . GLU A 1 164 ? -19.019 1.137 21.771 1.00 96.94 164 GLU A O 1
ATOM 1311 N N . PHE A 1 165 ? -18.482 2.901 20.494 1.00 97.50 165 PHE A N 1
ATOM 1312 C CA . PHE A 1 165 ? -17.048 2.811 20.743 1.00 97.50 165 PHE A CA 1
ATOM 1313 C C . PHE A 1 165 ? -16.445 4.206 20.978 1.00 97.50 165 PHE A C 1
ATOM 1315 O O . PHE A 1 165 ? -15.996 4.859 20.025 1.00 97.50 165 PHE A O 1
ATOM 1322 N N . PRO A 1 166 ? -16.433 4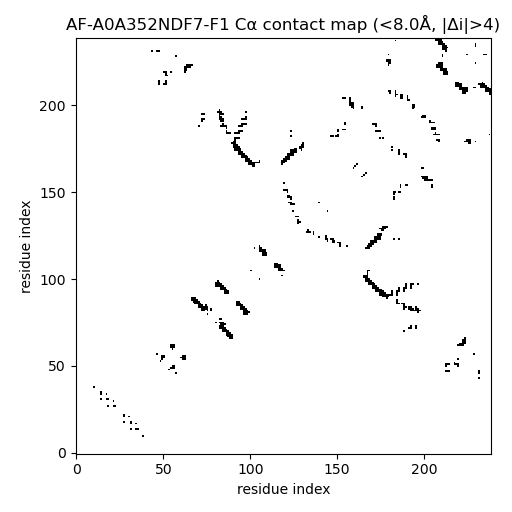.693 22.235 1.00 96.00 166 PRO A N 1
ATOM 1323 C CA . PRO A 1 166 ? -16.065 6.067 22.583 1.00 96.00 166 PRO A CA 1
ATOM 1324 C C . PRO A 1 166 ? -14.544 6.274 22.702 1.00 96.00 166 PRO A C 1
ATOM 1326 O O . PRO A 1 166 ? -14.056 6.843 23.680 1.00 96.00 166 PRO A O 1
ATOM 1329 N N . TYR A 1 167 ? -13.788 5.822 21.700 1.00 97.75 167 TYR A N 1
ATOM 1330 C CA . TYR A 1 167 ? -12.332 5.960 21.634 1.00 97.75 167 TYR A CA 1
ATOM 1331 C C . TYR A 1 167 ? -11.899 6.790 20.425 1.00 97.75 167 TYR A C 1
ATOM 1333 O O . TYR A 1 167 ? -12.498 6.719 19.347 1.00 97.75 167 TYR A O 1
ATOM 1341 N N . ALA A 1 168 ? -10.815 7.543 20.605 1.00 98.00 168 ALA A N 1
ATOM 1342 C CA . ALA A 1 168 ? -9.987 7.990 19.500 1.00 98.00 168 ALA A CA 1
ATOM 1343 C C . ALA A 1 168 ? -9.156 6.794 19.012 1.00 98.00 168 ALA A C 1
ATOM 1345 O O . ALA A 1 168 ? -8.611 6.030 19.812 1.00 98.00 168 ALA A O 1
ATOM 1346 N N . VAL A 1 169 ? -9.093 6.617 17.699 1.00 98.50 169 VAL A N 1
ATOM 1347 C CA . VAL A 1 169 ? -8.519 5.448 17.041 1.00 98.50 169 VAL A CA 1
ATOM 1348 C C . VAL A 1 169 ? -7.436 5.911 16.084 1.00 98.50 169 VAL A C 1
ATOM 1350 O O . VAL A 1 169 ? -7.694 6.697 15.173 1.00 98.50 169 VAL A O 1
ATOM 1353 N N . ARG A 1 170 ? -6.223 5.396 16.264 1.00 98.62 170 ARG A N 1
ATOM 1354 C CA . ARG A 1 170 ? -5.104 5.645 15.363 1.00 98.62 170 ARG A CA 1
ATOM 1355 C C . ARG A 1 170 ? -4.590 4.330 14.804 1.00 98.62 170 ARG A C 1
ATOM 1357 O O . ARG A 1 170 ? -4.194 3.454 15.567 1.00 98.62 170 ARG A O 1
ATOM 1364 N N . LEU A 1 171 ? -4.537 4.240 13.483 1.00 98.69 171 LEU A N 1
ATOM 1365 C CA . LEU A 1 171 ? -3.776 3.224 12.771 1.00 98.69 171 LEU A CA 1
ATOM 1366 C C . LEU A 1 171 ? -2.489 3.839 12.229 1.00 98.69 171 LEU A C 1
ATOM 1368 O O . LEU A 1 171 ? -2.492 4.959 11.713 1.00 98.69 171 LEU A O 1
ATOM 1372 N N . VAL A 1 172 ? -1.392 3.100 12.336 1.00 98.62 172 VAL A N 1
ATOM 1373 C CA . VAL A 1 172 ? -0.143 3.401 11.632 1.00 98.62 172 VAL A CA 1
ATOM 1374 C C . VAL A 1 172 ? 0.216 2.187 10.795 1.00 98.62 172 VAL A C 1
ATOM 1376 O O . VAL A 1 172 ? 0.457 1.116 11.347 1.00 98.62 172 VAL A O 1
ATOM 1379 N N . ALA A 1 173 ? 0.207 2.355 9.477 1.00 98.44 173 ALA A N 1
ATOM 1380 C CA . ALA A 1 173 ? 0.627 1.351 8.515 1.00 98.44 173 ALA A CA 1
ATOM 1381 C C . ALA A 1 173 ? 2.067 1.624 8.066 1.00 98.44 173 ALA A C 1
ATOM 1383 O O . ALA A 1 173 ? 2.336 2.613 7.382 1.00 98.44 173 ALA A O 1
ATOM 1384 N N . GLU A 1 174 ? 2.971 0.728 8.442 1.00 98.12 174 GLU A N 1
ATOM 1385 C CA . GLU A 1 174 ? 4.366 0.703 8.015 1.00 98.12 174 GLU A CA 1
ATOM 1386 C C . GLU A 1 174 ? 4.500 -0.242 6.822 1.00 98.12 174 GLU A C 1
ATOM 1388 O O . GLU A 1 174 ? 4.229 -1.441 6.931 1.00 98.12 174 GLU A O 1
ATOM 1393 N N . VAL A 1 175 ? 4.898 0.285 5.666 1.00 98.38 175 VAL A N 1
ATOM 1394 C CA . VAL A 1 175 ? 5.152 -0.549 4.487 1.00 98.38 175 VAL A CA 1
ATOM 1395 C C . VAL A 1 175 ? 6.542 -1.158 4.591 1.00 98.38 175 VAL A C 1
ATOM 1397 O O . VAL A 1 175 ? 7.535 -0.435 4.636 1.00 98.38 175 VAL A O 1
ATOM 1400 N N . LEU A 1 176 ? 6.604 -2.488 4.615 1.00 97.94 176 LEU A N 1
ATOM 1401 C CA . LEU A 1 176 ? 7.851 -3.238 4.772 1.00 97.94 176 LEU A CA 1
ATOM 1402 C C . LEU A 1 176 ? 8.417 -3.711 3.432 1.00 97.94 176 LEU A C 1
ATOM 1404 O O . LEU A 1 176 ? 9.630 -3.741 3.256 1.00 97.94 176 LEU A O 1
ATOM 1408 N N . GLU A 1 177 ? 7.536 -3.996 2.472 1.00 97.81 177 GLU A N 1
ATOM 1409 C CA . GLU A 1 177 ? 7.869 -4.347 1.090 1.00 97.81 177 GLU A CA 1
ATOM 1410 C C . GLU A 1 177 ? 6.832 -3.727 0.149 1.00 97.81 177 GLU A C 1
ATOM 1412 O O . GLU A 1 177 ? 5.650 -3.627 0.494 1.00 97.81 177 GLU A O 1
ATOM 1417 N N . SER A 1 178 ? 7.234 -3.307 -1.049 1.00 96.44 178 SER A N 1
ATOM 1418 C CA . SER A 1 178 ? 6.305 -2.715 -2.010 1.00 96.44 178 SER A CA 1
ATOM 1419 C C . SER A 1 178 ? 6.660 -3.026 -3.458 1.00 96.44 178 SER A C 1
ATOM 1421 O O . SER A 1 178 ? 7.426 -2.305 -4.090 1.00 96.44 178 SER A O 1
ATOM 1423 N N . ASN A 1 179 ? 5.946 -3.985 -4.039 1.00 94.12 179 ASN A N 1
ATOM 1424 C CA . ASN A 1 179 ? 5.899 -4.218 -5.479 1.00 94.12 179 ASN A CA 1
ATOM 1425 C C . ASN A 1 179 ? 4.455 -4.131 -6.000 1.00 94.12 179 ASN A C 1
ATOM 1427 O O . ASN A 1 179 ? 3.973 -5.011 -6.704 1.00 94.12 179 ASN A O 1
ATOM 1431 N N . GLY A 1 180 ? 3.715 -3.095 -5.612 1.00 91.12 180 GLY A N 1
ATOM 1432 C CA . GLY A 1 180 ? 2.364 -2.838 -6.117 1.00 91.12 180 GLY A CA 1
ATOM 1433 C C . GLY A 1 180 ? 1.359 -2.546 -5.009 1.00 91.12 180 GLY A C 1
ATOM 1434 O O . GLY A 1 180 ? 1.131 -3.362 -4.118 1.00 91.12 180 GLY A O 1
ATOM 1435 N N . SER A 1 181 ? 0.752 -1.364 -5.094 1.00 92.19 181 SER A N 1
ATOM 1436 C CA . SER A 1 181 ? -0.324 -0.847 -4.240 1.00 92.19 181 SER A CA 1
ATOM 1437 C C . SER A 1 181 ? -0.270 -1.226 -2.755 1.00 92.19 181 SER A C 1
ATOM 1439 O O . SER A 1 181 ? -1.205 -1.792 -2.182 1.00 92.19 181 SER A O 1
ATOM 1441 N N . SER A 1 182 ? 0.810 -0.814 -2.100 1.00 97.12 182 SER A N 1
ATOM 1442 C CA . SER A 1 182 ? 0.961 -0.842 -0.642 1.00 97.12 182 SER A CA 1
ATOM 1443 C C . SER A 1 182 ? -0.144 -0.076 0.100 1.00 97.12 182 SER A C 1
ATOM 1445 O O . SER A 1 182 ? -0.495 -0.451 1.213 1.00 97.12 182 SER A O 1
ATOM 1447 N N . SER A 1 183 ? -0.798 0.902 -0.542 1.00 97.12 183 SER A N 1
ATOM 1448 C CA . SER A 1 183 ? -2.013 1.550 -0.015 1.00 97.12 183 SER A CA 1
ATOM 1449 C C . SER A 1 183 ? -3.190 0.594 0.211 1.00 97.12 183 SER A C 1
ATOM 1451 O O . SER A 1 183 ? -4.016 0.826 1.083 1.00 97.12 183 SER A O 1
ATOM 1453 N N . GLN A 1 184 ? -3.303 -0.470 -0.587 1.00 98.12 184 GLN A N 1
ATOM 1454 C CA . GLN A 1 184 ? -4.373 -1.457 -0.416 1.00 98.12 184 GLN A CA 1
ATOM 1455 C C . GLN A 1 184 ? -3.979 -2.505 0.628 1.00 98.12 184 GLN A C 1
ATOM 1457 O O . GLN A 1 184 ? -4.804 -2.903 1.446 1.00 98.12 184 GLN A O 1
ATOM 1462 N N . ALA A 1 185 ? -2.690 -2.861 0.685 1.00 98.31 185 ALA A N 1
ATOM 1463 C CA . ALA A 1 185 ? -2.153 -3.677 1.769 1.00 98.31 185 ALA A CA 1
ATOM 1464 C C . ALA A 1 185 ? -2.353 -3.011 3.142 1.00 98.31 185 ALA A C 1
ATOM 1466 O O . ALA A 1 185 ? -2.720 -3.699 4.091 1.00 98.31 185 ALA A O 1
ATOM 1467 N N . SER A 1 186 ? -2.207 -1.681 3.250 1.00 98.50 186 SER A N 1
ATOM 1468 C CA . SER A 1 186 ? -2.468 -0.967 4.508 1.00 98.50 186 SER A CA 1
ATOM 1469 C C . SER A 1 186 ? -3.933 -1.017 4.947 1.00 98.50 186 SER A C 1
ATOM 1471 O O . SER A 1 186 ? -4.188 -1.068 6.143 1.00 98.50 186 SER A O 1
ATOM 1473 N N . ILE A 1 187 ? -4.894 -1.053 4.014 1.00 98.69 187 ILE A N 1
ATOM 1474 C CA . ILE A 1 187 ? -6.323 -1.213 4.342 1.00 98.69 187 ILE A CA 1
ATOM 1475 C C . ILE A 1 187 ? -6.589 -2.619 4.888 1.00 98.69 187 ILE A C 1
ATOM 1477 O O . ILE A 1 187 ? -7.253 -2.763 5.915 1.00 98.69 187 ILE A O 1
ATOM 1481 N N . CYS A 1 188 ? -6.040 -3.652 4.242 1.00 98.56 188 CYS A N 1
ATOM 1482 C CA . CYS A 1 188 ? -6.165 -5.033 4.711 1.00 98.56 188 CYS A CA 1
ATOM 1483 C C . CYS A 1 188 ? -5.520 -5.215 6.096 1.00 98.56 188 CYS A C 1
ATOM 1485 O O . CYS A 1 188 ? -6.160 -5.730 7.012 1.00 98.56 188 CYS A O 1
ATOM 1487 N N . ALA A 1 189 ? -4.286 -4.732 6.275 1.00 98.62 189 ALA A N 1
ATOM 1488 C CA . ALA A 1 189 ? -3.591 -4.766 7.561 1.00 98.62 189 ALA A CA 1
ATOM 1489 C C . ALA A 1 189 ? -4.340 -3.957 8.633 1.00 98.62 189 ALA A C 1
ATOM 1491 O O . ALA A 1 189 ? -4.513 -4.427 9.753 1.00 98.62 189 ALA A O 1
ATOM 1492 N N . GLY A 1 190 ? -4.835 -2.765 8.292 1.00 98.62 190 GLY A N 1
ATOM 1493 C CA . GLY A 1 190 ? -5.601 -1.909 9.197 1.00 98.62 190 GLY A CA 1
ATOM 1494 C C . GLY A 1 190 ? -6.902 -2.558 9.663 1.00 98.62 190 GLY A C 1
ATOM 1495 O O . GLY A 1 190 ? -7.201 -2.535 10.852 1.00 98.62 190 GLY A O 1
ATOM 1496 N N . THR A 1 191 ? -7.636 -3.207 8.757 1.00 98.75 191 THR A N 1
ATOM 1497 C CA . THR A 1 191 ? -8.835 -3.990 9.097 1.00 98.75 191 THR A CA 1
ATOM 1498 C C . THR A 1 191 ? -8.514 -5.089 10.104 1.00 98.75 191 THR A C 1
ATOM 1500 O O . THR A 1 191 ? -9.195 -5.213 11.121 1.00 98.75 191 THR A O 1
ATOM 1503 N N . LEU A 1 192 ? -7.457 -5.863 9.850 1.00 98.62 192 LEU A N 1
ATOM 1504 C CA . LEU A 1 192 ? -7.036 -6.941 10.743 1.00 98.62 192 LEU A CA 1
ATOM 1505 C C . LEU A 1 192 ? -6.589 -6.404 12.110 1.00 98.62 192 LEU A C 1
ATOM 1507 O O . LEU A 1 192 ? -6.990 -6.952 13.131 1.00 98.62 192 LEU A O 1
ATOM 1511 N N . ALA A 1 193 ? -5.833 -5.304 12.145 1.00 98.56 193 ALA A N 1
ATOM 1512 C CA . ALA A 1 193 ? -5.386 -4.674 13.386 1.00 98.56 193 ALA A CA 1
ATOM 1513 C C . ALA A 1 193 ? -6.553 -4.103 14.213 1.00 98.56 193 ALA A C 1
ATOM 1515 O O . ALA A 1 193 ? -6.549 -4.221 15.439 1.00 98.56 193 ALA A O 1
ATOM 1516 N N . LEU A 1 194 ? -7.571 -3.526 13.557 1.00 98.62 194 LEU A N 1
ATOM 1517 C CA . LEU A 1 194 ? -8.812 -3.083 14.207 1.00 98.62 194 LEU A CA 1
ATOM 1518 C C . LEU A 1 194 ? -9.539 -4.258 14.868 1.00 98.62 194 LEU A C 1
ATOM 1520 O O . LEU A 1 194 ? -9.935 -4.155 16.028 1.00 98.62 194 LEU A O 1
ATOM 1524 N N . MET A 1 195 ? -9.675 -5.377 14.151 1.00 98.31 195 MET A N 1
ATOM 1525 C CA . MET A 1 195 ? -10.317 -6.587 14.672 1.00 98.31 195 MET A CA 1
ATOM 1526 C C . MET A 1 195 ? -9.519 -7.208 15.824 1.00 98.31 195 MET A C 1
ATOM 1528 O O . MET A 1 195 ? -10.105 -7.553 16.847 1.00 98.31 195 MET A O 1
ATOM 1532 N N . ALA A 1 196 ? -8.193 -7.305 15.684 1.00 97.88 196 ALA A N 1
ATOM 1533 C CA . ALA A 1 196 ? -7.298 -7.840 16.709 1.00 97.88 196 ALA A CA 1
ATOM 1534 C C . ALA A 1 196 ? -7.369 -7.027 18.012 1.00 97.88 196 ALA A C 1
ATOM 1536 O O . ALA A 1 196 ? -7.458 -7.592 19.098 1.00 97.88 196 ALA A O 1
ATOM 1537 N N . GLY A 1 197 ? -7.437 -5.696 17.906 1.00 97.00 197 GLY A N 1
ATOM 1538 C CA . GLY A 1 197 ? -7.599 -4.819 19.066 1.00 97.00 197 GLY A CA 1
ATOM 1539 C C . GLY A 1 197 ? -9.033 -4.627 19.559 1.00 97.00 197 GLY A C 1
ATOM 1540 O O . GLY A 1 197 ? -9.283 -3.725 20.358 1.00 97.00 197 GLY A O 1
ATOM 1541 N N . GLY A 1 198 ? -9.982 -5.441 19.084 1.00 96.94 198 GLY A N 1
ATOM 1542 C CA . GLY A 1 198 ? -11.352 -5.473 19.595 1.00 96.94 198 GLY A CA 1
ATOM 1543 C C . GLY A 1 198 ? -12.222 -4.276 19.204 1.00 96.94 198 GLY A C 1
ATOM 1544 O O . GLY A 1 198 ? -13.227 -4.017 19.866 1.00 96.94 198 GLY A O 1
ATOM 1545 N N . VAL A 1 199 ? -11.868 -3.538 18.147 1.00 98.31 199 VAL A N 1
ATOM 1546 C CA . VAL A 1 199 ? -12.722 -2.467 17.618 1.00 98.31 199 VAL A CA 1
ATOM 1547 C C . VAL A 1 199 ? -13.922 -3.102 16.901 1.00 98.31 199 VAL A C 1
ATOM 1549 O O . VAL A 1 199 ? -13.716 -3.877 15.962 1.00 98.31 199 VAL A O 1
ATOM 1552 N N . PRO A 1 200 ? -15.175 -2.779 17.278 1.00 98.00 200 PRO A N 1
ATOM 1553 C CA . PRO A 1 200 ? -16.368 -3.384 16.686 1.00 98.00 200 PRO A CA 1
ATOM 1554 C C . PRO A 1 200 ? -16.686 -2.767 15.313 1.00 98.00 200 PRO A C 1
ATOM 1556 O O . PRO A 1 200 ? -17.633 -2.003 15.150 1.00 98.00 200 PRO A O 1
ATOM 1559 N N . ILE A 1 201 ? -15.859 -3.052 14.304 1.00 98.50 201 ILE A N 1
ATOM 1560 C CA . ILE A 1 201 ? -16.120 -2.618 12.925 1.00 98.50 201 ILE A CA 1
ATOM 1561 C C . ILE A 1 201 ? -17.337 -3.350 12.342 1.00 98.50 201 ILE A C 1
ATOM 1563 O O . ILE A 1 201 ? -17.550 -4.534 12.599 1.00 98.50 201 ILE A O 1
ATOM 1567 N N . LYS A 1 202 ? -18.126 -2.660 11.510 1.00 98.31 202 LYS A N 1
ATOM 1568 C CA . LYS A 1 202 ? -19.374 -3.192 10.925 1.00 98.31 202 LYS A CA 1
ATOM 1569 C C . LYS A 1 202 ? -19.143 -4.406 10.023 1.00 98.31 202 LYS A C 1
ATOM 1571 O O . LYS A 1 202 ? -19.985 -5.297 9.961 1.00 98.31 202 LYS A O 1
ATOM 1576 N N . ALA A 1 203 ? -18.036 -4.401 9.283 1.00 98.25 203 ALA A N 1
ATOM 1577 C CA . ALA A 1 203 ? -17.613 -5.485 8.407 1.00 98.25 203 ALA A CA 1
ATOM 1578 C C . ALA A 1 203 ? -16.104 -5.367 8.122 1.00 98.25 203 ALA A C 1
ATOM 1580 O O . ALA A 1 203 ? -15.581 -4.249 8.119 1.00 98.25 203 ALA A O 1
ATOM 1581 N N . PRO A 1 204 ? -15.403 -6.481 7.844 1.00 97.94 204 PRO A N 1
ATOM 1582 C CA . PRO A 1 204 ? -14.035 -6.435 7.339 1.00 97.94 204 PRO A CA 1
ATOM 1583 C C . PRO A 1 204 ? -13.960 -5.743 5.971 1.00 97.94 204 PRO A C 1
ATOM 1585 O O . PRO A 1 204 ? -14.814 -5.972 5.114 1.00 97.94 204 PRO A O 1
ATOM 1588 N N . VAL A 1 205 ? -12.919 -4.936 5.751 1.00 97.56 205 VAL A N 1
ATOM 1589 C CA . VAL A 1 205 ? -12.642 -4.255 4.480 1.00 97.56 205 VAL A CA 1
ATOM 1590 C C . VAL A 1 205 ? -11.352 -4.805 3.878 1.00 97.56 205 VAL A C 1
ATOM 1592 O O . VAL A 1 205 ? -10.349 -4.991 4.564 1.00 97.56 205 VAL A O 1
ATOM 1595 N N . ALA A 1 206 ? -11.372 -5.055 2.575 1.00 97.38 206 ALA A N 1
ATOM 1596 C CA . ALA A 1 206 ? -10.196 -5.417 1.799 1.00 97.38 206 ALA A CA 1
ATOM 1597 C C . ALA A 1 206 ? -10.054 -4.453 0.624 1.00 97.38 206 ALA A C 1
ATOM 1599 O O . ALA A 1 206 ? -11.021 -3.799 0.243 1.00 97.38 206 ALA A O 1
ATOM 1600 N N . GLY A 1 207 ? -8.845 -4.386 0.076 1.00 95.88 207 GLY A N 1
ATOM 1601 C CA . GLY A 1 207 ? -8.513 -3.487 -1.015 1.00 95.88 207 GLY A CA 1
ATOM 1602 C C . GLY A 1 207 ? -7.696 -4.165 -2.111 1.00 95.88 207 GLY A C 1
ATOM 1603 O O . GLY A 1 207 ? -6.814 -4.992 -1.838 1.00 95.88 207 GLY A O 1
ATOM 1604 N N . ILE A 1 208 ? -7.932 -3.792 -3.364 1.00 96.50 208 ILE A N 1
ATOM 1605 C CA . ILE A 1 208 ? -7.212 -4.309 -4.530 1.00 96.50 208 ILE A CA 1
ATOM 1606 C C . ILE A 1 208 ? -6.824 -3.180 -5.485 1.00 96.50 208 ILE A C 1
ATOM 1608 O O . ILE A 1 208 ? -7.478 -2.144 -5.569 1.00 96.50 208 ILE A O 1
ATOM 1612 N N . ALA A 1 209 ? -5.708 -3.360 -6.192 1.00 96.00 209 ALA A N 1
ATOM 1613 C CA . ALA A 1 209 ? -5.316 -2.461 -7.270 1.00 96.00 209 ALA A CA 1
ATOM 1614 C C . ALA A 1 209 ? -5.502 -3.150 -8.610 1.00 96.00 209 ALA A C 1
ATOM 1616 O O . ALA A 1 209 ? -5.012 -4.260 -8.823 1.00 96.00 209 ALA A O 1
ATOM 1617 N N . MET A 1 210 ? -6.206 -2.454 -9.480 1.00 96.50 210 MET A N 1
ATOM 1618 C CA . MET A 1 210 ? -6.548 -2.847 -10.827 1.00 96.50 210 MET A CA 1
ATOM 1619 C C . MET A 1 210 ? -5.782 -1.952 -11.797 1.00 96.50 210 MET A C 1
ATOM 1621 O O . MET A 1 210 ? -5.573 -0.773 -11.514 1.00 96.50 210 MET A O 1
ATOM 1625 N N . GLY A 1 211 ? -5.390 -2.501 -12.938 1.00 95.38 211 GLY A N 1
ATOM 1626 C CA . GLY A 1 211 ? -4.786 -1.738 -14.026 1.00 95.38 211 GLY A CA 1
ATOM 1627 C C . GLY A 1 211 ? -5.520 -1.963 -15.334 1.00 95.38 211 GLY A C 1
ATOM 1628 O O . GLY A 1 211 ? -6.162 -2.996 -15.524 1.00 95.38 211 GLY A O 1
ATOM 1629 N N . LEU A 1 212 ? -5.401 -1.007 -16.246 1.00 94.94 212 LEU A N 1
ATOM 1630 C CA . LEU A 1 212 ? -5.867 -1.118 -17.623 1.00 94.94 212 LEU A CA 1
ATOM 1631 C C . LEU A 1 212 ? -4.703 -0.832 -18.569 1.00 94.94 212 LEU A C 1
ATOM 1633 O O . LEU A 1 212 ? -4.019 0.179 -18.420 1.00 94.94 212 LEU A O 1
ATOM 1637 N N . ILE A 1 213 ? -4.528 -1.699 -19.564 1.00 94.19 213 ILE A N 1
ATOM 1638 C CA . ILE A 1 213 ? -3.610 -1.478 -20.687 1.00 94.19 213 ILE A CA 1
ATOM 1639 C C . ILE A 1 213 ? -4.394 -1.628 -21.988 1.00 94.19 213 ILE A C 1
ATOM 1641 O O . ILE A 1 213 ? -5.135 -2.601 -22.145 1.00 94.19 213 ILE A O 1
ATOM 1645 N N . SER A 1 214 ? -4.240 -0.677 -22.904 1.00 92.69 214 SER A N 1
ATOM 1646 C CA . SER A 1 214 ? -4.937 -0.592 -24.184 1.00 92.69 214 SER A CA 1
ATOM 1647 C C . SER A 1 214 ? -4.003 -0.138 -25.307 1.00 92.69 214 SER A C 1
ATOM 1649 O O . SER A 1 214 ? -3.255 0.822 -25.165 1.00 92.69 214 SER A O 1
ATOM 1651 N N . ASP A 1 215 ? -4.058 -0.790 -26.465 1.00 88.50 215 ASP A N 1
ATOM 1652 C CA . ASP A 1 215 ? -3.361 -0.348 -27.689 1.00 88.50 215 ASP A CA 1
ATOM 1653 C C . ASP A 1 215 ? -4.307 0.374 -28.674 1.00 88.50 215 ASP A C 1
ATOM 1655 O O . ASP A 1 215 ? -3.947 0.675 -29.811 1.00 88.50 215 ASP A O 1
ATOM 1659 N N . GLY A 1 216 ? -5.536 0.664 -28.230 1.00 88.25 216 GLY A N 1
ATOM 1660 C CA . GLY A 1 216 ? -6.607 1.253 -29.034 1.00 88.25 216 GLY A CA 1
ATOM 1661 C C . GLY A 1 216 ? -7.468 0.226 -29.776 1.00 88.25 216 GLY A C 1
ATOM 1662 O O . GLY A 1 216 ? -8.640 0.508 -30.024 1.00 88.25 216 GLY A O 1
ATOM 1663 N N . ALA A 1 217 ? -6.943 -0.964 -30.079 1.00 89.12 217 ALA A N 1
ATOM 1664 C CA . ALA A 1 217 ? -7.697 -2.065 -30.683 1.00 89.12 217 ALA A CA 1
ATOM 1665 C C . ALA A 1 217 ? -8.081 -3.136 -29.647 1.00 89.12 217 ALA A C 1
ATOM 1667 O O . ALA A 1 217 ? -9.205 -3.636 -29.647 1.00 89.12 217 ALA A O 1
ATOM 1668 N N . ASN A 1 218 ? -7.161 -3.448 -28.739 1.00 89.31 218 ASN A N 1
ATOM 1669 C CA . ASN A 1 218 ? -7.290 -4.409 -27.658 1.00 89.31 218 ASN A CA 1
ATOM 1670 C C . ASN A 1 218 ? -7.129 -3.705 -26.314 1.00 89.31 218 ASN A C 1
ATOM 1672 O O . ASN A 1 218 ? -6.371 -2.746 -26.184 1.00 89.31 218 ASN A O 1
ATOM 1676 N N . TYR A 1 219 ? -7.782 -4.245 -25.286 1.00 92.62 219 TYR A N 1
ATOM 1677 C CA . TYR A 1 219 ? -7.524 -3.864 -23.903 1.00 92.62 219 TYR A CA 1
ATOM 1678 C C . TYR A 1 219 ? -7.431 -5.090 -22.989 1.00 92.62 219 TYR A C 1
ATOM 1680 O O . TYR A 1 219 ? -7.959 -6.166 -23.296 1.00 92.62 219 TYR A O 1
ATOM 1688 N N . THR A 1 220 ? -6.747 -4.923 -21.860 1.00 94.19 220 THR A N 1
ATOM 1689 C CA . THR A 1 220 ? -6.619 -5.918 -20.793 1.00 94.19 220 THR A CA 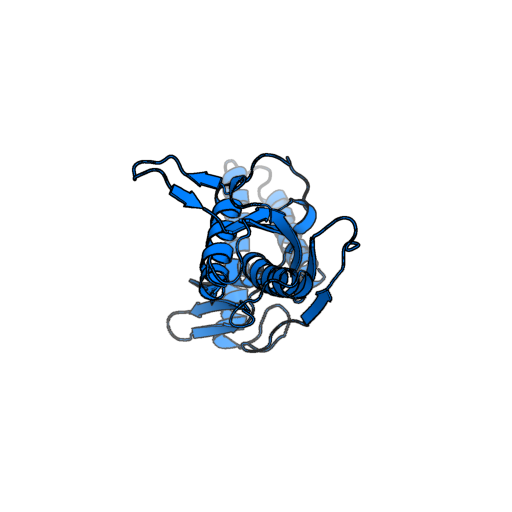1
ATOM 1690 C C . THR A 1 220 ? -6.790 -5.229 -19.445 1.00 94.19 220 THR A C 1
ATOM 1692 O O . THR A 1 220 ? -6.106 -4.248 -19.159 1.00 94.19 220 THR A O 1
ATOM 1695 N N . ILE A 1 221 ? -7.688 -5.762 -18.615 1.00 95.12 221 ILE A N 1
ATOM 1696 C CA . ILE A 1 221 ? -7.821 -5.365 -17.211 1.00 95.12 221 ILE A CA 1
ATOM 1697 C C . ILE A 1 221 ? -6.992 -6.336 -16.375 1.00 95.12 221 ILE A C 1
ATOM 1699 O O . ILE A 1 221 ? -7.176 -7.549 -16.468 1.00 95.12 221 ILE A O 1
ATOM 1703 N N . LEU A 1 222 ? -6.084 -5.797 -15.572 1.00 95.56 222 LEU A N 1
ATOM 1704 C CA . LEU A 1 222 ? -5.189 -6.546 -14.704 1.00 95.56 222 LEU A CA 1
ATOM 1705 C C . LEU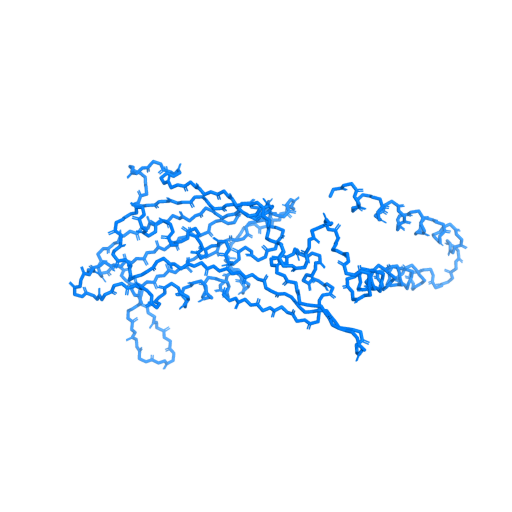 A 1 222 ? -5.669 -6.452 -13.262 1.00 95.56 222 LEU A C 1
ATOM 1707 O O . LEU A 1 222 ? -5.896 -5.359 -12.748 1.00 95.56 222 LEU A O 1
ATOM 1711 N N . THR A 1 223 ? -5.780 -7.598 -12.603 1.00 95.88 223 THR A N 1
ATOM 1712 C CA . THR A 1 223 ? -6.055 -7.702 -11.171 1.00 95.88 223 THR A CA 1
ATOM 1713 C C . THR A 1 223 ? -4.742 -7.820 -10.411 1.00 95.88 223 THR A C 1
ATOM 1715 O O . THR A 1 223 ? -3.847 -8.581 -10.795 1.00 95.88 223 THR A O 1
ATOM 1718 N N . ASP A 1 224 ? -4.638 -7.084 -9.307 1.00 96.19 224 ASP A N 1
ATOM 1719 C CA . ASP A 1 224 ? -3.468 -7.074 -8.436 1.00 96.19 224 ASP A CA 1
ATOM 1720 C C . ASP A 1 224 ? -2.177 -6.703 -9.181 1.00 96.19 224 ASP A C 1
ATOM 1722 O O . ASP A 1 224 ? -1.277 -7.537 -9.373 1.00 96.19 224 ASP A O 1
ATOM 1726 N N . ILE A 1 225 ? -2.128 -5.452 -9.645 1.00 94.88 225 ILE A N 1
ATOM 1727 C CA . ILE A 1 225 ? -1.003 -4.940 -10.431 1.00 94.88 225 ILE A CA 1
ATOM 1728 C C . ILE A 1 225 ? 0.296 -4.837 -9.623 1.00 94.88 225 ILE A C 1
ATOM 1730 O O . ILE A 1 225 ? 0.309 -4.515 -8.426 1.00 94.88 225 ILE A O 1
ATOM 1734 N N . GLN A 1 226 ? 1.405 -5.119 -10.300 1.00 92.31 226 GLN A N 1
ATOM 1735 C CA . GLN A 1 226 ? 2.768 -4.872 -9.837 1.00 92.31 226 GLN A CA 1
ATOM 1736 C C . GLN A 1 226 ? 3.220 -3.446 -10.165 1.00 92.31 226 GLN A C 1
ATOM 1738 O O . GLN A 1 226 ? 2.613 -2.780 -11.000 1.00 92.31 226 GLN A O 1
ATOM 1743 N N . GLY A 1 227 ? 4.318 -2.984 -9.557 1.00 89.25 227 GLY A N 1
ATOM 1744 C CA . GLY A 1 227 ? 4.854 -1.643 -9.843 1.00 89.25 227 GLY A CA 1
ATOM 1745 C C . GLY A 1 227 ? 5.202 -1.437 -11.323 1.00 89.25 227 GLY A C 1
ATOM 1746 O O . GLY A 1 227 ? 4.960 -0.371 -11.875 1.00 89.25 227 GLY A O 1
ATOM 1747 N N . LEU A 1 228 ? 5.689 -2.488 -11.987 1.00 87.69 228 LEU A N 1
ATOM 1748 C CA . LEU A 1 228 ? 5.993 -2.463 -13.418 1.00 87.69 228 LEU A CA 1
ATOM 1749 C C . LEU A 1 228 ? 4.729 -2.353 -14.290 1.00 87.69 228 LEU A C 1
ATOM 1751 O O . LEU A 1 228 ? 4.729 -1.660 -15.299 1.00 87.69 228 LEU A O 1
ATOM 1755 N N . GLU A 1 229 ? 3.642 -3.014 -13.894 1.00 91.31 229 GLU A N 1
ATOM 1756 C CA . GLU A 1 229 ? 2.366 -2.974 -14.624 1.00 91.31 229 GLU A CA 1
ATOM 1757 C C . GLU A 1 229 ? 1.640 -1.634 -14.438 1.00 91.31 229 GLU A C 1
ATOM 1759 O O . GLU A 1 229 ? 0.949 -1.193 -15.348 1.00 91.31 229 GLU A O 1
ATOM 1764 N N . ASP A 1 230 ? 1.828 -0.987 -13.286 1.00 90.38 230 ASP A N 1
ATOM 1765 C CA . ASP A 1 230 ? 1.375 0.382 -13.014 1.00 90.38 230 ASP A CA 1
ATOM 1766 C C . ASP A 1 230 ? 2.138 1.396 -13.880 1.00 90.38 230 ASP A C 1
ATOM 1768 O O . ASP A 1 230 ? 1.540 2.208 -14.577 1.00 90.38 230 ASP A O 1
ATOM 1772 N N . HIS A 1 231 ? 3.471 1.283 -13.921 1.00 88.25 231 HIS A N 1
ATOM 1773 C CA . HIS A 1 231 ? 4.330 2.177 -14.700 1.00 88.25 231 HIS A CA 1
ATOM 1774 C C . HIS A 1 231 ? 4.039 2.146 -16.211 1.00 88.25 231 HIS A C 1
ATOM 1776 O O . HIS A 1 231 ? 4.135 3.176 -16.874 1.00 88.25 231 HIS A O 1
ATOM 1782 N N . PHE A 1 232 ? 3.670 0.980 -16.749 1.00 87.62 232 PHE A N 1
ATOM 1783 C CA . PHE A 1 232 ? 3.347 0.796 -18.169 1.00 87.62 232 PHE A CA 1
ATOM 1784 C C . PHE A 1 232 ? 1.843 0.829 -18.484 1.00 87.62 232 PHE A C 1
ATOM 1786 O O . PHE A 1 232 ? 1.454 0.649 -19.646 1.00 87.62 232 PHE A O 1
ATOM 1793 N N . GLY A 1 233 ? 0.998 1.016 -17.469 1.00 89.56 233 GLY A N 1
ATOM 1794 C CA . GLY A 1 233 ? -0.453 1.036 -17.598 1.00 89.56 233 GLY A CA 1
ATOM 1795 C C . GLY A 1 233 ? -0.998 2.376 -18.086 1.00 89.56 233 GLY A C 1
ATOM 1796 O O . GLY A 1 233 ? -0.383 3.421 -17.907 1.00 89.56 233 GLY A O 1
ATOM 1797 N N . ASP A 1 234 ? -2.182 2.351 -18.698 1.00 92.44 234 ASP A N 1
ATOM 1798 C CA . ASP A 1 234 ? -2.896 3.574 -19.094 1.00 92.44 234 ASP A CA 1
ATOM 1799 C C . ASP A 1 234 ? -3.759 4.133 -17.960 1.00 92.44 234 ASP A C 1
ATOM 1801 O O . ASP A 1 234 ? -4.062 5.325 -17.924 1.00 92.44 234 ASP A O 1
ATOM 1805 N N . MET A 1 235 ? -4.194 3.263 -17.048 1.00 93.25 235 MET A N 1
ATOM 1806 C CA . MET A 1 235 ? -4.995 3.639 -15.890 1.00 93.25 235 MET A CA 1
ATOM 1807 C C . MET A 1 235 ? -4.709 2.706 -14.718 1.00 93.25 235 MET A C 1
ATOM 1809 O O . MET A 1 235 ? -4.741 1.483 -14.877 1.00 93.25 235 MET A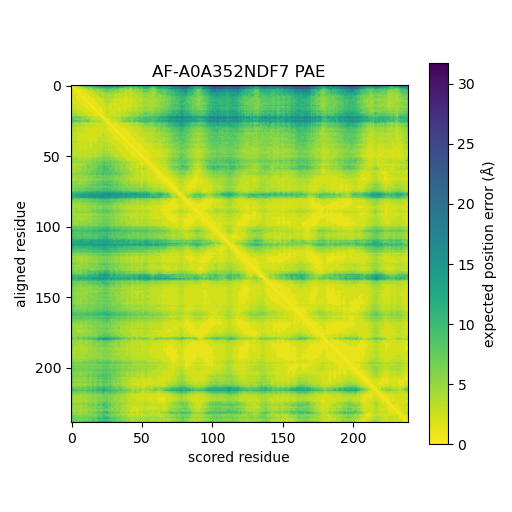 O 1
ATOM 1813 N N . ASP A 1 236 ? -4.519 3.299 -13.540 1.00 92.75 236 ASP A N 1
ATOM 1814 C CA . ASP A 1 236 ? -4.549 2.624 -12.249 1.00 92.75 236 ASP A CA 1
ATOM 1815 C C . ASP A 1 236 ? -5.896 2.890 -11.561 1.00 92.75 236 ASP A C 1
ATOM 1817 O O . ASP A 1 236 ? -6.469 3.979 -11.626 1.00 92.75 236 ASP A O 1
ATOM 1821 N N . PHE A 1 237 ? -6.463 1.868 -10.927 1.00 92.44 237 PHE A N 1
ATOM 1822 C CA . PHE A 1 237 ? -7.702 2.015 -10.174 1.00 92.44 237 PHE A CA 1
ATOM 1823 C C . PHE A 1 237 ? -7.656 1.185 -8.900 1.00 92.44 237 PHE A C 1
ATOM 1825 O O . PHE A 1 237 ? -7.289 0.013 -8.910 1.00 92.44 237 PHE A O 1
ATOM 1832 N N . LYS A 1 238 ? -8.027 1.795 -7.776 1.00 93.94 238 LYS A N 1
ATOM 1833 C CA . LYS A 1 238 ? -7.973 1.175 -6.450 1.00 93.94 238 LYS A CA 1
ATOM 1834 C C . LYS A 1 238 ? -9.395 1.011 -5.925 1.00 93.94 238 LYS A C 1
ATOM 1836 O O . LYS A 1 238 ? -10.138 1.993 -5.919 1.00 93.94 238 LYS A O 1
ATOM 1841 N N . VAL A 1 239 ? -9.747 -0.209 -5.516 1.00 89.38 239 VAL A N 1
ATOM 1842 C CA . VAL A 1 239 ? -11.097 -0.604 -5.071 1.00 89.38 239 VAL A CA 1
ATOM 1843 C C . VAL A 1 239 ? -11.036 -1.215 -3.694 1.00 89.38 239 VAL A C 1
ATOM 1845 O O . VAL A 1 239 ? -10.179 -2.109 -3.518 1.00 89.38 239 VAL A O 1
#